Protein AF-A0A958Z904-F1 (afdb_monomer_lite)

pLDDT: mean 76.94, std 20.41, range [29.34, 98.62]

Sequence (242 aa):
LLPASHFGPAFRCSPRLKFYATADSSFIWPGRCHCNPGWEIPVASPAKLVNFYPKYRIWNNPLCRYIRKKISGITSGIKKPKPTSLRLAVSIFLIIFLLFSWDCQTPYVDPTGTYELENETRNLMEDPIGYSGIIQVRTQKSNQIVMTFMVNKGAPSYNSGSFTDTLAYQFNRAIYVNPELDPSCKITFSFTNRGVTVKQETENYNCGCGFGHAVVADGYFRRISSDEPELKDPLTGQKFDN

Radius of gyration: 25.01 Å; chains: 1; bounding box: 63×61×63 Å

Secondary structure (DSSP, 8-state):
---GGGS-TTEE--S----EE-TTS-EE-----EEPTT-------------------GGG-HHHHHHHHHHHHHGGG-PPPPTTSHHHHHHHHHHHHHHTT----PPP----EEEEE----EEETTEEES-EEEEEEEE-STTEEEEEEEEE--TTS--EEEEEEEEEEETTEEEEEETTTEEEEEEEEEEETTEEEEEEE-S-TTTGGGS-TT----EEEEEEE-SPP--B-TTT--B---

Foldseek 3Di:
DDQPVPDPPQKDWDRPWDWDQDPLRDTDGPTDIDTDPPDDDPPDDDDDDDDDDPPDDPQPDVVNVVVVVVVVVVPPDDDDDDPVVVVVVVVVVVVVVVVVPPDPQDPDDDPAAKWKFDDDFDPDPPWTAAKIWMKGWDDDPPFKIWMWIKMFGTPDDTFMAIDTDIFGHDSQKTKDADPVQANQWIWIWHDDNFWTFIAIGHPDCQCHPNRHGNTGPGGTITGPTNDHDQDAHPPPRHTDDD

Structure (mmCIF, N/CA/C/O backbone):
data_AF-A0A958Z904-F1
#
_entry.id   AF-A0A958Z904-F1
#
loop_
_atom_site.group_PDB
_atom_site.id
_atom_site.type_symbol
_atom_site.label_atom_id
_atom_site.label_alt_id
_atom_site.label_comp_id
_atom_site.label_asym_id
_atom_site.label_entity_id
_atom_site.label_seq_id
_atom_site.pdbx_PDB_ins_code
_atom_site.Cartn_x
_atom_site.Cartn_y
_atom_site.Cartn_z
_atom_site.occupancy
_atom_site.B_iso_or_equiv
_atom_site.auth_seq_id
_atom_site.auth_comp_id
_atom_site.auth_asym_id
_atom_site.auth_atom_id
_atom_site.pdbx_PDB_model_num
ATOM 1 N N . LEU A 1 1 ? 5.859 38.236 12.084 1.00 42.09 1 LEU A N 1
ATOM 2 C CA . LEU A 1 1 ? 7.333 38.362 12.128 1.00 42.09 1 LEU A CA 1
ATOM 3 C C . LEU A 1 1 ? 7.756 38.164 13.573 1.00 42.09 1 LEU A C 1
ATOM 5 O O . LEU A 1 1 ? 7.420 39.002 14.395 1.00 42.09 1 LEU A O 1
ATOM 9 N N . LEU A 1 2 ? 8.368 37.024 13.893 1.00 35.16 2 LEU A N 1
ATOM 10 C CA . LEU A 1 2 ? 8.960 36.794 15.213 1.00 35.16 2 LEU A CA 1
ATOM 11 C C . LEU A 1 2 ? 10.421 37.270 15.172 1.00 35.16 2 LEU A C 1
ATOM 13 O O . LEU A 1 2 ? 11.097 36.985 14.180 1.00 35.16 2 LEU A O 1
ATOM 17 N N . PRO A 1 3 ? 10.910 38.007 16.182 1.00 44.62 3 PRO A N 1
ATOM 18 C CA . PRO A 1 3 ? 12.307 38.416 16.240 1.00 44.62 3 PRO A CA 1
ATOM 19 C C . PRO A 1 3 ? 13.224 37.206 16.475 1.00 44.62 3 PRO A C 1
ATOM 21 O O . PRO A 1 3 ? 12.868 36.261 17.175 1.00 44.62 3 PRO A O 1
ATOM 24 N N . ALA A 1 4 ? 14.428 37.252 15.900 1.00 49.22 4 ALA A N 1
ATOM 25 C CA . ALA A 1 4 ? 15.430 36.182 15.951 1.00 49.22 4 ALA A CA 1
ATOM 26 C C . ALA A 1 4 ? 16.035 35.932 17.353 1.00 49.22 4 ALA A C 1
ATOM 28 O O . ALA A 1 4 ? 16.904 35.080 17.506 1.00 49.22 4 ALA A O 1
ATOM 29 N N . SER A 1 5 ? 15.578 36.643 18.386 1.00 45.53 5 SER A N 1
ATOM 30 C CA . SER A 1 5 ? 16.122 36.605 19.748 1.00 45.53 5 SER A CA 1
ATOM 31 C C . SER A 1 5 ? 15.680 35.398 20.590 1.00 45.53 5 SER A C 1
ATOM 33 O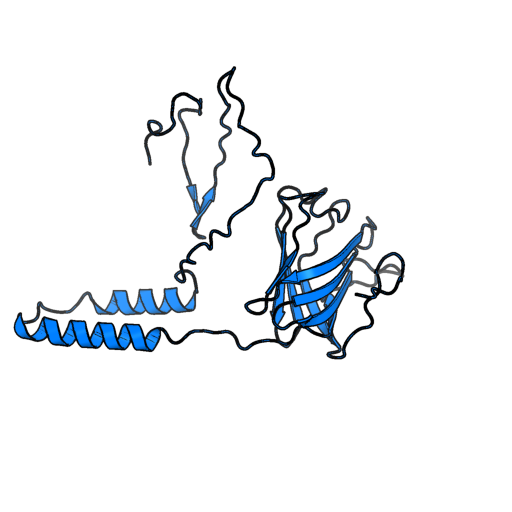 O . SER A 1 5 ? 15.976 35.359 21.779 1.00 45.53 5 SER A O 1
ATOM 35 N N . HIS A 1 6 ? 14.970 34.422 20.013 1.00 48.50 6 HIS A N 1
ATOM 36 C CA . HIS A 1 6 ? 14.506 33.223 20.729 1.00 48.50 6 HIS A CA 1
ATOM 37 C C . HIS A 1 6 ? 15.351 31.963 20.510 1.00 48.50 6 HIS A C 1
ATOM 39 O O . HIS A 1 6 ? 15.065 30.934 21.118 1.00 48.50 6 HIS A O 1
ATOM 45 N N . PHE A 1 7 ? 16.404 32.025 19.694 1.00 53.09 7 PHE A N 1
ATOM 46 C CA . PHE A 1 7 ? 17.342 30.915 19.558 1.00 53.09 7 PHE A CA 1
ATOM 47 C C . PHE A 1 7 ? 18.498 31.117 20.539 1.00 53.09 7 PHE A C 1
ATOM 49 O O . PHE A 1 7 ? 19.155 32.156 20.526 1.00 53.09 7 PHE A O 1
ATOM 56 N N . GLY A 1 8 ? 18.705 30.141 21.428 1.00 52.44 8 GLY A N 1
ATOM 57 C CA . GLY A 1 8 ? 19.823 30.140 22.372 1.00 52.44 8 GLY A CA 1
ATOM 58 C C . GLY A 1 8 ? 21.190 30.207 21.666 1.00 52.44 8 GLY A C 1
ATOM 59 O O . GLY A 1 8 ? 21.269 30.023 20.449 1.00 52.44 8 GLY A O 1
ATOM 60 N N . PRO A 1 9 ? 22.290 30.422 22.412 1.00 60.91 9 PRO A N 1
ATOM 61 C CA . PRO A 1 9 ? 23.623 30.736 21.869 1.00 60.91 9 PRO A CA 1
ATOM 62 C C . PRO A 1 9 ? 24.252 29.649 20.970 1.00 60.91 9 PRO A C 1
ATOM 64 O O . PRO A 1 9 ? 25.322 29.862 20.402 1.00 60.91 9 PRO A O 1
ATOM 67 N N . ALA A 1 10 ? 23.605 28.492 20.818 1.00 57.84 10 ALA A N 1
ATOM 68 C CA . ALA A 1 10 ? 24.089 27.351 20.046 1.00 57.84 10 ALA A CA 1
ATOM 69 C C . ALA A 1 10 ? 23.918 27.490 18.517 1.00 57.84 10 ALA A C 1
ATOM 71 O O . ALA A 1 10 ? 24.539 26.736 17.766 1.00 57.84 10 ALA A O 1
ATOM 72 N N . PHE A 1 11 ? 23.115 28.448 18.035 1.00 57.53 11 PHE A N 1
ATOM 73 C CA . PHE A 1 11 ? 22.784 28.561 16.609 1.00 57.53 11 PHE A CA 1
ATOM 74 C C . PHE A 1 11 ? 23.112 29.938 16.044 1.00 57.53 11 PHE A C 1
ATOM 76 O O . PHE A 1 11 ? 22.700 30.966 16.584 1.00 57.53 11 PHE A O 1
ATOM 83 N N . ARG A 1 12 ? 23.802 29.961 14.898 1.00 59.47 12 ARG A N 1
ATOM 84 C CA . ARG A 1 12 ? 23.994 31.176 14.104 1.00 59.47 12 ARG A CA 1
ATOM 85 C C . ARG A 1 12 ? 23.161 31.065 12.835 1.00 59.47 12 ARG A C 1
ATOM 87 O O . ARG A 1 12 ? 23.438 30.262 11.946 1.00 59.47 12 ARG A O 1
ATOM 94 N N . CYS A 1 13 ? 22.119 31.879 12.767 1.00 59.69 13 CYS A N 1
ATOM 95 C CA . CYS A 1 13 ? 21.185 31.910 11.651 1.00 59.69 13 CYS A CA 1
ATOM 96 C C . CYS A 1 13 ? 21.246 33.283 10.960 1.00 59.69 13 CYS A C 1
ATOM 98 O O . CYS A 1 13 ? 21.468 34.304 11.611 1.00 59.69 13 CYS A O 1
ATOM 100 N N . SER A 1 14 ? 21.075 33.318 9.635 1.00 65.62 14 SER A N 1
ATOM 101 C CA . SER A 1 14 ? 21.147 34.565 8.858 1.00 65.62 14 SER A CA 1
ATOM 102 C C . SER A 1 14 ? 20.078 35.580 9.314 1.00 65.62 14 SER A C 1
ATOM 104 O O . SER A 1 14 ? 18.918 35.201 9.483 1.00 65.62 14 SER A O 1
ATOM 106 N N . PRO A 1 15 ? 20.403 36.878 9.485 1.00 49.19 15 PRO A N 1
ATOM 107 C CA . PRO A 1 15 ? 19.501 37.868 10.090 1.00 49.19 15 PRO A CA 1
ATOM 108 C C . PRO A 1 15 ? 18.281 38.249 9.230 1.00 49.19 15 PRO A C 1
ATOM 110 O O . PRO A 1 15 ? 17.423 39.005 9.680 1.00 49.19 15 PRO A O 1
ATOM 113 N N . ARG A 1 16 ? 18.160 37.733 8.000 1.00 50.97 16 ARG A N 1
ATOM 114 C CA . ARG A 1 16 ? 17.011 37.967 7.104 1.00 50.97 16 ARG A CA 1
ATOM 115 C C . ARG A 1 16 ? 16.135 36.726 6.946 1.00 50.97 16 ARG A C 1
ATOM 117 O O . ARG A 1 16 ? 15.764 36.354 5.836 1.00 50.97 16 ARG A O 1
ATOM 124 N N . LEU A 1 17 ? 15.798 36.077 8.054 1.00 55.03 17 LEU A N 1
ATOM 125 C CA . LEU A 1 17 ? 14.887 34.938 8.034 1.00 55.03 17 LEU A CA 1
ATOM 126 C C . LEU A 1 17 ? 13.431 35.404 8.013 1.00 55.03 17 LEU A C 1
ATOM 128 O O . LEU A 1 17 ? 12.967 36.120 8.900 1.00 55.03 17 LEU A O 1
ATOM 132 N N . LYS A 1 18 ? 12.703 34.979 6.979 1.00 58.75 18 LYS A N 1
ATOM 133 C CA . LYS A 1 18 ? 11.251 35.122 6.880 1.00 58.75 18 LYS A CA 1
ATOM 134 C C . LYS A 1 18 ? 10.633 33.731 6.868 1.00 58.75 18 LYS A C 1
ATOM 136 O O . LYS A 1 18 ? 11.068 32.867 6.115 1.00 58.75 18 LYS A O 1
ATOM 141 N N . PHE A 1 19 ? 9.619 33.546 7.702 1.00 51.81 19 PHE A N 1
ATOM 142 C CA . PHE A 1 19 ? 8.753 32.377 7.657 1.00 51.81 19 PHE A CA 1
ATOM 143 C C . PHE A 1 19 ? 7.592 32.686 6.724 1.00 51.81 19 PHE A C 1
ATOM 145 O O . PHE A 1 19 ? 6.945 33.727 6.872 1.00 51.81 19 PHE A O 1
ATOM 152 N N . TYR A 1 20 ? 7.335 31.782 5.787 1.00 57.78 20 TYR A N 1
ATOM 153 C CA . TYR A 1 20 ? 6.172 31.857 4.919 1.00 57.78 20 TYR A CA 1
ATOM 154 C C . TYR A 1 20 ? 5.185 30.790 5.374 1.00 57.78 20 TYR A C 1
ATOM 156 O O . TYR A 1 20 ? 5.509 29.603 5.391 1.00 57.78 20 TYR A O 1
ATOM 164 N N . ALA A 1 21 ? 4.002 31.234 5.792 1.00 47.09 21 ALA A N 1
ATOM 165 C CA . ALA A 1 21 ? 2.871 30.345 5.993 1.00 47.09 21 ALA A CA 1
ATOM 166 C C . ALA A 1 21 ? 2.202 30.135 4.635 1.00 47.09 21 ALA A C 1
ATOM 168 O O . ALA A 1 21 ? 1.854 31.104 3.955 1.00 47.09 21 ALA A O 1
ATOM 169 N N . THR A 1 22 ? 2.043 28.885 4.236 1.00 58.16 22 THR A N 1
ATOM 170 C CA . THR A 1 22 ? 1.328 28.508 3.017 1.00 58.16 22 THR A CA 1
ATOM 171 C C . THR A 1 22 ? -0.155 28.275 3.311 1.00 58.16 22 THR A C 1
ATOM 173 O O . THR A 1 22 ? -0.586 28.151 4.461 1.00 58.16 22 THR A O 1
ATOM 176 N N . ALA A 1 23 ? -0.980 28.254 2.259 1.00 44.09 23 ALA A N 1
ATOM 177 C CA . ALA A 1 23 ? -2.439 28.157 2.374 1.00 44.09 23 ALA A CA 1
ATOM 178 C C . ALA A 1 23 ? -2.936 26.834 3.003 1.00 44.09 23 ALA A C 1
ATOM 180 O O . ALA A 1 23 ? -4.058 26.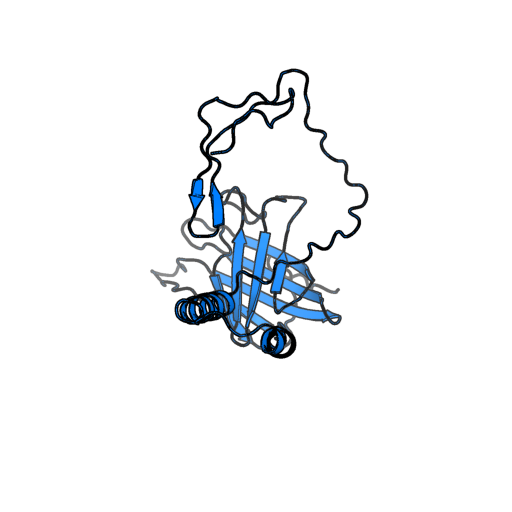764 3.506 1.00 44.09 23 ALA A O 1
ATOM 181 N N . ASP A 1 24 ? -2.100 25.799 3.011 1.00 54.69 24 ASP A N 1
ATOM 182 C CA . ASP A 1 24 ? -2.313 24.491 3.637 1.00 54.69 24 ASP A CA 1
ATOM 183 C C . ASP A 1 24 ? -1.846 24.436 5.106 1.00 54.69 24 ASP A C 1
ATOM 185 O O . ASP A 1 24 ? -1.928 23.386 5.737 1.00 54.69 24 ASP A O 1
ATOM 189 N N . SER A 1 25 ? -1.441 25.569 5.695 1.00 53.81 25 SER A N 1
ATOM 190 C CA . SER A 1 25 ? -0.907 25.662 7.066 1.00 53.81 25 SER A CA 1
ATOM 191 C C . SER A 1 25 ? 0.436 24.952 7.283 1.00 53.81 25 SER A C 1
ATOM 193 O O . SER A 1 25 ? 0.803 24.705 8.435 1.00 53.81 25 SER A O 1
ATOM 195 N N . SER A 1 26 ? 1.175 24.640 6.216 1.00 49.91 26 SER A N 1
ATOM 196 C CA . SER A 1 26 ? 2.578 24.248 6.329 1.00 49.91 26 SER A CA 1
ATOM 197 C C . SER A 1 26 ? 3.476 25.492 6.443 1.00 49.91 26 SER A C 1
ATOM 199 O O . SER A 1 26 ? 3.081 26.627 6.150 1.00 49.91 26 SER A O 1
ATOM 201 N N . PHE A 1 27 ? 4.674 25.300 6.991 1.00 53.44 27 PHE A N 1
ATOM 202 C CA . PHE A 1 27 ? 5.679 26.353 7.098 1.00 53.44 27 PHE A CA 1
ATOM 203 C C . PHE A 1 27 ? 6.831 25.987 6.182 1.00 53.44 27 PHE A C 1
ATOM 205 O O . PHE A 1 27 ? 7.490 24.971 6.390 1.00 53.44 27 PHE A O 1
ATOM 212 N N . ILE A 1 28 ? 7.083 26.824 5.179 1.00 48.09 28 ILE A N 1
ATOM 213 C CA . ILE A 1 28 ? 8.251 26.652 4.320 1.00 48.09 28 ILE A CA 1
ATOM 214 C C . ILE A 1 28 ? 9.414 27.401 4.957 1.00 48.09 28 ILE A C 1
ATOM 216 O O . ILE A 1 28 ? 9.337 28.610 5.211 1.00 48.09 28 ILE A O 1
ATOM 220 N N . TRP A 1 29 ? 10.501 26.671 5.194 1.00 56.91 29 TRP A N 1
ATOM 221 C CA . TRP A 1 29 ? 11.750 27.221 5.693 1.00 56.91 29 TRP A CA 1
ATOM 222 C C . TRP A 1 29 ? 12.847 27.100 4.627 1.00 56.91 29 TRP A C 1
ATOM 224 O O . TRP A 1 29 ? 13.419 26.030 4.457 1.00 56.91 29 TRP A O 1
ATOM 234 N N . PRO A 1 30 ? 13.157 28.181 3.890 1.00 55.19 30 PRO A N 1
ATOM 235 C CA . PRO A 1 30 ? 14.208 28.151 2.872 1.00 55.19 30 PRO A CA 1
ATOM 236 C C . PRO A 1 30 ? 15.613 28.454 3.431 1.00 55.19 30 PRO A C 1
ATOM 238 O O . PRO A 1 30 ? 16.560 28.615 2.665 1.00 55.19 30 PRO A O 1
ATOM 241 N N . GLY A 1 31 ? 15.769 28.601 4.751 1.00 58.25 31 GLY A N 1
ATOM 242 C CA . GLY A 1 31 ? 17.046 28.957 5.375 1.00 58.25 31 GLY A CA 1
ATOM 243 C C . GLY A 1 31 ? 17.899 27.738 5.725 1.00 58.25 31 GLY A C 1
ATOM 244 O O . GLY A 1 31 ? 17.370 26.702 6.097 1.00 58.25 31 GLY A O 1
ATOM 245 N N . ARG A 1 32 ? 19.230 27.879 5.671 1.00 58.50 32 ARG A N 1
ATOM 246 C CA . ARG A 1 32 ? 20.167 26.974 6.359 1.00 58.50 32 ARG A CA 1
ATOM 247 C C . ARG A 1 32 ? 20.641 27.655 7.641 1.00 58.50 32 ARG A C 1
ATOM 249 O O . ARG A 1 32 ? 21.028 28.824 7.597 1.00 58.50 32 ARG A O 1
ATOM 256 N N . CYS A 1 33 ? 20.621 26.945 8.765 1.00 64.50 33 CYS A N 1
ATOM 257 C CA . CYS A 1 33 ? 21.360 27.348 9.962 1.00 64.50 33 CYS A CA 1
ATOM 258 C C . CYS A 1 33 ? 22.561 26.425 10.131 1.00 64.50 33 CYS A C 1
ATOM 260 O O . CYS A 1 33 ? 22.494 25.244 9.796 1.00 64.50 33 CYS A O 1
ATOM 262 N N . HIS A 1 34 ? 23.644 26.980 10.661 1.00 66.94 34 HIS A N 1
ATOM 263 C CA . HIS A 1 34 ? 24.828 26.219 11.023 1.00 66.94 34 HIS A CA 1
ATOM 264 C C . HIS A 1 34 ? 24.950 26.196 12.548 1.00 66.94 34 HIS A C 1
ATOM 266 O O . HIS A 1 34 ? 24.695 27.205 13.218 1.00 66.94 34 HIS A O 1
ATOM 272 N N . CYS A 1 35 ? 25.325 25.040 13.091 1.00 62.47 35 CYS A N 1
ATOM 273 C CA . CYS A 1 35 ? 25.760 24.929 14.478 1.00 62.47 35 CYS A CA 1
ATOM 274 C C . CYS A 1 35 ? 27.073 25.700 14.655 1.00 62.47 35 CYS A C 1
ATOM 276 O O . CYS A 1 35 ? 27.910 25.733 13.748 1.00 62.47 35 CYS A O 1
ATOM 278 N N . ASN A 1 36 ? 27.251 26.335 15.813 1.00 63.12 36 ASN A N 1
ATOM 279 C CA . ASN A 1 36 ? 28.542 26.929 16.146 1.00 63.12 36 ASN A CA 1
ATOM 280 C C . ASN A 1 36 ? 29.608 25.825 16.318 1.00 63.12 36 ASN A C 1
ATOM 282 O O . ASN A 1 36 ? 29.277 24.737 16.796 1.00 63.12 36 ASN A O 1
ATOM 286 N N . PRO A 1 37 ? 30.882 26.084 15.966 1.00 61.34 37 PRO A N 1
ATOM 287 C CA . PRO A 1 37 ? 31.969 25.132 16.190 1.00 61.34 37 PRO A CA 1
ATOM 288 C C . PRO A 1 37 ? 32.022 24.683 17.659 1.00 61.34 37 PRO A C 1
ATOM 290 O O . PRO A 1 37 ? 31.937 25.520 18.558 1.00 61.34 37 PRO A O 1
ATOM 293 N N . GLY A 1 38 ? 32.145 23.374 17.901 1.00 64.19 38 GLY A N 1
ATOM 294 C CA . GLY A 1 38 ? 32.147 22.780 19.247 1.00 64.19 38 GLY A CA 1
ATOM 295 C C . GLY A 1 38 ? 30.771 22.362 19.782 1.00 64.19 38 GLY A C 1
ATOM 296 O O . GLY A 1 38 ? 30.690 21.874 20.905 1.00 64.19 38 GLY A O 1
ATOM 297 N N . TRP A 1 39 ? 29.703 22.527 18.995 1.00 54.12 39 TRP A N 1
ATOM 298 C CA . TRP A 1 39 ? 28.377 21.991 19.301 1.00 54.12 39 TRP A CA 1
ATOM 299 C C . TRP A 1 39 ? 28.039 20.845 18.351 1.00 54.12 39 TRP A C 1
ATOM 301 O O . TRP A 1 39 ? 27.930 21.046 17.142 1.00 54.12 39 TRP A O 1
ATOM 311 N N . GLU A 1 40 ? 27.826 19.659 18.910 1.00 54.72 40 GLU A N 1
ATOM 312 C CA . GLU A 1 40 ? 27.256 18.515 18.202 1.00 54.72 40 GLU A CA 1
ATOM 313 C C . GLU A 1 40 ? 25.783 18.368 18.585 1.00 54.72 40 GLU A C 1
ATOM 315 O O . GLU A 1 40 ? 25.387 18.613 19.727 1.00 54.72 40 GLU A O 1
ATOM 320 N N . ILE A 1 41 ? 24.948 17.985 17.619 1.00 52.06 41 ILE A N 1
ATOM 321 C CA . ILE A 1 41 ? 23.572 17.587 17.910 1.00 52.06 41 ILE A CA 1
ATOM 322 C C . ILE A 1 41 ? 23.670 16.184 18.514 1.00 52.06 41 ILE A C 1
ATOM 324 O O . ILE A 1 41 ? 24.177 15.295 17.828 1.00 52.06 41 ILE A O 1
ATOM 328 N N . PRO A 1 42 ? 23.223 15.948 19.761 1.00 43.25 42 PRO A N 1
ATOM 329 C CA . PRO A 1 42 ? 23.253 14.606 20.316 1.00 43.25 42 PRO A CA 1
ATOM 330 C C . PRO A 1 42 ? 22.380 13.701 19.445 1.00 43.25 42 PRO A C 1
ATOM 332 O O . PRO A 1 42 ? 21.164 13.884 19.355 1.00 43.25 42 PRO A O 1
ATOM 335 N N . VAL A 1 43 ? 23.015 12.735 18.784 1.00 45.12 43 VAL A N 1
ATOM 336 C CA . VAL A 1 43 ? 22.323 11.665 18.070 1.00 45.12 43 VAL A CA 1
ATOM 337 C C . VAL A 1 43 ? 21.718 10.775 19.150 1.00 45.12 43 VAL A C 1
ATOM 339 O O . VAL A 1 43 ? 22.434 10.088 19.878 1.00 45.12 43 VAL A O 1
ATOM 342 N N . ALA A 1 44 ? 20.405 10.867 19.348 1.00 36.91 44 ALA A N 1
ATOM 343 C CA . ALA A 1 44 ? 19.731 10.077 20.367 1.00 36.91 44 ALA A CA 1
ATOM 344 C C . ALA A 1 44 ? 19.868 8.577 20.037 1.00 36.91 44 ALA A C 1
ATOM 346 O O . ALA A 1 44 ? 19.381 8.109 19.011 1.00 36.91 44 ALA A O 1
ATOM 347 N N . SER A 1 45 ? 20.546 7.840 20.919 1.00 30.50 45 SER A N 1
ATOM 348 C CA . SER A 1 45 ? 20.613 6.372 20.938 1.00 30.50 45 SER A CA 1
ATOM 349 C C . SER A 1 45 ? 19.206 5.753 21.088 1.00 30.50 45 SER A C 1
ATOM 351 O O . SER A 1 45 ? 18.362 6.340 21.777 1.00 30.50 45 SER A O 1
ATOM 353 N N . PRO A 1 46 ? 18.917 4.580 20.483 1.00 40.25 46 PRO A N 1
ATOM 354 C CA . PRO A 1 46 ? 17.581 3.996 20.462 1.00 40.25 46 PRO A CA 1
ATOM 355 C C . PRO A 1 46 ? 17.287 3.285 21.788 1.00 40.25 46 PRO A C 1
ATOM 357 O O . PRO A 1 46 ? 17.399 2.069 21.912 1.00 40.25 46 PRO A O 1
ATOM 360 N N . ALA A 1 47 ? 16.886 4.040 22.808 1.00 34.00 47 ALA A N 1
ATOM 361 C CA . ALA A 1 47 ? 16.372 3.477 24.050 1.00 34.00 47 ALA A CA 1
ATOM 362 C C . ALA A 1 47 ? 14.971 4.025 24.348 1.00 34.00 47 ALA A C 1
ATOM 364 O O . ALA A 1 47 ? 14.802 5.181 24.719 1.00 34.00 47 ALA A O 1
ATOM 365 N N . LYS A 1 48 ? 13.974 3.137 24.206 1.00 34.72 48 LYS A N 1
ATOM 366 C CA . LYS A 1 48 ? 12.601 3.242 24.731 1.00 34.72 48 LYS A CA 1
ATOM 367 C C . LYS A 1 48 ? 11.882 4.566 24.438 1.00 34.72 48 LYS A C 1
ATOM 369 O O . LYS A 1 48 ? 11.718 5.420 25.307 1.00 34.72 48 LYS A O 1
ATOM 374 N N . LEU A 1 49 ? 11.296 4.649 23.244 1.00 31.64 49 LEU A N 1
ATOM 375 C CA . LEU A 1 49 ? 10.139 5.511 23.008 1.00 31.64 49 LEU A CA 1
ATOM 376 C C . LEU A 1 49 ? 8.950 4.980 23.819 1.00 31.64 49 LEU A C 1
ATOM 378 O O . LEU A 1 49 ? 8.248 4.051 23.428 1.00 31.64 49 LEU A O 1
ATOM 382 N N . VAL A 1 50 ? 8.746 5.575 24.990 1.00 31.58 50 VAL A N 1
ATOM 383 C CA . VAL A 1 50 ? 7.462 5.555 25.687 1.00 31.58 50 VAL A CA 1
ATOM 384 C C . VAL A 1 50 ? 6.436 6.200 24.755 1.00 31.58 50 VAL A C 1
ATOM 386 O O . VAL A 1 50 ? 6.642 7.320 24.291 1.00 31.58 50 VAL A O 1
ATOM 389 N N . ASN A 1 51 ? 5.349 5.478 24.475 1.00 30.19 51 ASN A N 1
ATOM 390 C CA . ASN A 1 51 ? 4.222 5.926 23.658 1.00 30.19 51 ASN A CA 1
ATOM 391 C C . ASN A 1 51 ? 3.675 7.278 24.142 1.00 30.19 51 ASN A C 1
ATOM 393 O O . ASN A 1 51 ? 2.813 7.340 25.020 1.00 30.19 51 ASN A O 1
ATOM 397 N N . PHE A 1 52 ? 4.140 8.368 23.536 1.00 29.34 52 PHE A N 1
ATOM 398 C CA . PHE A 1 52 ? 3.465 9.655 23.588 1.00 29.34 52 PHE A CA 1
ATOM 399 C C . PHE A 1 52 ? 2.469 9.702 22.434 1.00 29.34 52 PHE A C 1
ATOM 401 O O . PHE A 1 52 ? 2.819 10.007 21.298 1.00 29.34 52 PHE A O 1
ATOM 408 N N . TYR A 1 53 ? 1.210 9.388 22.732 1.00 31.52 53 TYR A N 1
ATOM 409 C CA . TYR A 1 53 ? 0.102 9.653 21.823 1.00 31.52 53 TYR A CA 1
ATOM 410 C C . TYR A 1 53 ? 0.003 11.167 21.589 1.00 31.52 53 TYR A C 1
ATOM 412 O O . TYR A 1 53 ? -0.276 11.907 22.542 1.00 31.52 53 TYR A O 1
ATOM 420 N N . PRO A 1 54 ? 0.168 11.679 20.357 1.00 33.91 54 PRO A N 1
ATOM 421 C CA . PRO A 1 54 ? -0.264 13.032 20.076 1.00 33.91 54 PRO A CA 1
ATOM 422 C C . PRO A 1 54 ? -1.792 13.055 20.182 1.00 33.91 54 PRO A C 1
ATOM 424 O O . PRO A 1 54 ? -2.504 12.400 19.424 1.00 33.91 54 PRO A O 1
ATOM 427 N N . LYS A 1 55 ? -2.310 13.824 21.144 1.00 31.88 55 LYS A N 1
ATOM 428 C CA . LYS A 1 55 ? -3.711 14.263 21.174 1.00 31.88 55 LYS A CA 1
ATOM 429 C C . LYS A 1 55 ? -4.007 14.952 19.835 1.00 31.88 55 LYS A C 1
ATOM 431 O O . LYS A 1 55 ? -3.641 16.111 19.636 1.00 31.88 55 LYS A O 1
ATOM 436 N N . TYR A 1 56 ? -4.617 14.233 18.895 1.00 42.00 56 TYR A N 1
ATOM 437 C CA . TYR A 1 56 ? -4.913 14.766 17.570 1.00 42.00 56 TYR A CA 1
ATOM 438 C C . TYR A 1 56 ? -5.887 15.945 17.664 1.00 42.00 56 TYR A C 1
ATOM 440 O O . TYR A 1 56 ? -6.957 15.881 18.268 1.00 42.00 56 TYR A O 1
ATOM 448 N N . ARG A 1 57 ? -5.500 17.048 17.021 1.00 41.50 57 ARG A N 1
ATOM 449 C CA . ARG A 1 57 ? -6.323 18.236 16.794 1.00 41.50 57 ARG A CA 1
ATOM 450 C C . ARG A 1 57 ? -7.286 17.918 15.640 1.00 41.50 57 ARG A C 1
ATOM 452 O O . ARG A 1 57 ? -6.914 18.024 14.478 1.00 41.50 57 ARG A O 1
ATOM 459 N N . ILE A 1 58 ? -8.530 17.562 15.959 1.00 47.56 58 ILE A N 1
ATOM 460 C CA . ILE A 1 58 ? -9.625 17.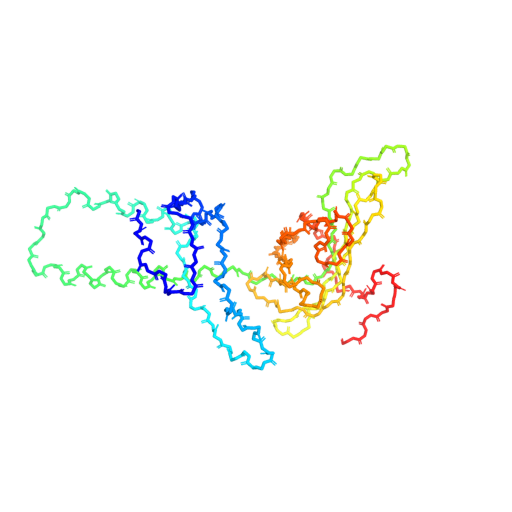154 15.039 1.00 47.56 58 ILE A CA 1
ATOM 461 C C . ILE A 1 58 ? -10.103 18.293 14.086 1.00 47.56 58 ILE A C 1
ATOM 463 O O . ILE A 1 58 ? -11.108 18.200 13.390 1.00 47.56 58 ILE A O 1
ATOM 467 N N . TRP A 1 59 ? -9.375 19.407 13.976 1.00 43.28 59 TRP A N 1
ATOM 468 C CA . TRP A 1 59 ? -9.915 20.661 13.432 1.00 43.28 59 TRP A CA 1
ATOM 469 C C . TRP A 1 59 ? -9.742 20.898 11.919 1.00 43.28 59 TRP A C 1
ATOM 471 O O . TRP A 1 59 ? -10.225 21.917 11.429 1.00 43.28 59 TRP A O 1
ATOM 481 N N . ASN A 1 60 ? -9.113 19.993 11.155 1.00 46.81 60 ASN A N 1
ATOM 482 C CA . ASN A 1 60 ? -8.783 20.252 9.738 1.00 46.81 60 ASN A CA 1
ATOM 483 C C . ASN A 1 60 ? -9.665 19.560 8.683 1.00 46.81 60 ASN A C 1
ATOM 485 O O . ASN A 1 60 ? -9.431 19.761 7.486 1.00 46.81 60 ASN A O 1
ATOM 489 N N . ASN A 1 61 ? -10.720 18.843 9.086 1.00 60.53 61 ASN A N 1
ATOM 490 C CA . ASN A 1 61 ? -11.693 18.283 8.144 1.00 60.53 61 ASN A CA 1
ATOM 491 C C . ASN A 1 61 ? -12.414 19.419 7.360 1.00 60.53 61 ASN A C 1
ATOM 493 O O . ASN A 1 61 ? -12.886 20.381 7.982 1.00 60.53 61 ASN A O 1
ATOM 497 N N . PRO A 1 62 ? -12.499 19.360 6.013 1.00 66.19 62 PRO A N 1
ATOM 498 C CA . PRO A 1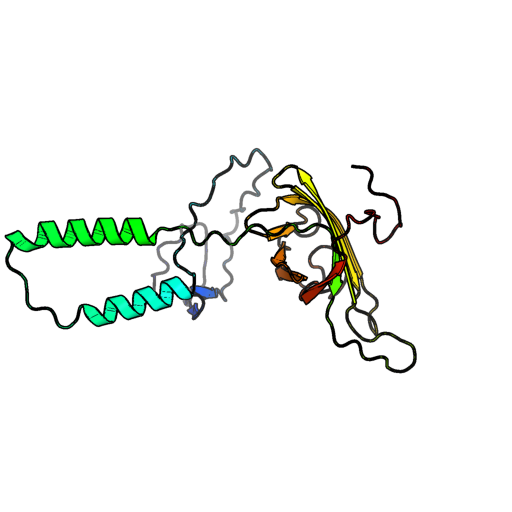 62 ? -13.172 20.377 5.197 1.00 66.19 62 PRO A CA 1
ATOM 499 C C . PRO A 1 62 ? -14.652 20.583 5.568 1.00 66.19 62 PRO A C 1
ATOM 501 O O . PRO A 1 62 ? -15.128 21.720 5.533 1.00 66.19 62 PRO A O 1
ATOM 504 N N . LEU A 1 63 ? -15.347 19.535 6.027 1.00 57.84 63 LEU A N 1
ATOM 505 C CA . LEU A 1 63 ? -16.723 19.616 6.528 1.00 57.84 63 LEU A CA 1
ATOM 506 C C . LEU A 1 63 ? -16.801 20.464 7.814 1.00 57.84 63 LEU A C 1
ATOM 508 O O . LEU A 1 63 ? -17.631 21.368 7.921 1.00 57.84 63 LEU A O 1
ATOM 512 N N . CYS A 1 64 ? -15.860 20.268 8.747 1.00 57.22 64 CYS A N 1
ATOM 513 C CA . CYS A 1 64 ? -15.753 21.076 9.968 1.00 57.22 64 CYS A CA 1
ATOM 514 C C . CYS A 1 64 ? -15.420 22.550 9.664 1.00 57.22 64 CYS A C 1
ATOM 516 O O . CYS A 1 64 ? -15.934 23.455 10.326 1.00 57.22 64 CYS A O 1
ATOM 518 N N . ARG A 1 65 ? -14.605 22.822 8.632 1.00 65.25 65 ARG A N 1
ATOM 519 C CA . ARG A 1 65 ? -14.305 24.194 8.172 1.00 65.25 65 ARG A CA 1
ATOM 520 C C . ARG A 1 65 ? -15.533 24.900 7.587 1.00 65.25 65 ARG A C 1
ATOM 522 O O . ARG A 1 65 ? -15.725 26.087 7.863 1.00 65.25 65 ARG A O 1
ATOM 529 N N . TYR A 1 66 ? -16.364 24.191 6.821 1.00 69.06 66 TYR A N 1
ATOM 530 C CA . TYR A 1 66 ? -17.601 24.736 6.251 1.00 69.06 66 TYR A CA 1
ATOM 531 C C . TYR A 1 66 ? -18.615 25.114 7.341 1.00 69.06 66 TYR A C 1
ATOM 533 O O . TYR A 1 66 ? -19.108 26.245 7.360 1.00 69.06 66 TYR A O 1
ATOM 541 N N . ILE A 1 67 ? -18.850 24.216 8.305 1.00 67.31 67 ILE A N 1
ATOM 542 C CA . ILE A 1 67 ? -19.764 24.459 9.433 1.00 67.31 67 ILE A CA 1
ATOM 543 C C . ILE A 1 67 ? -19.295 25.672 10.255 1.00 67.31 67 ILE A C 1
ATOM 545 O O . ILE A 1 67 ? -20.093 26.556 10.572 1.00 67.31 67 ILE A O 1
ATOM 549 N N . ARG A 1 68 ? -17.984 25.795 10.512 1.00 68.00 68 ARG A N 1
ATOM 550 C CA . ARG A 1 68 ? -17.409 26.931 11.252 1.00 68.00 68 ARG A CA 1
ATOM 551 C C . ARG A 1 68 ? -17.621 28.279 10.554 1.00 68.00 68 ARG A C 1
ATOM 553 O O . ARG A 1 68 ? -18.022 29.234 11.216 1.00 68.00 68 ARG A O 1
ATOM 560 N N . LYS A 1 69 ? -17.386 28.367 9.235 1.00 68.44 69 LYS A N 1
ATOM 561 C CA . LYS A 1 69 ? -17.611 29.609 8.465 1.00 68.44 69 LYS A CA 1
ATOM 562 C C . LYS A 1 69 ? -19.081 30.036 8.489 1.00 68.44 69 LYS A C 1
ATOM 564 O O . LYS A 1 69 ? -19.370 31.226 8.614 1.00 68.44 69 LYS A O 1
ATOM 569 N N . LYS A 1 70 ? -20.005 29.075 8.415 1.00 69.00 70 LYS A N 1
ATOM 570 C CA . LYS A 1 70 ? -21.446 29.353 8.426 1.00 69.00 70 LYS A CA 1
ATOM 571 C C . LYS A 1 70 ? -21.926 29.848 9.796 1.00 69.00 70 LYS A C 1
ATOM 573 O O . LYS A 1 70 ? -22.692 30.802 9.849 1.00 69.00 70 LYS A O 1
ATOM 578 N N . ILE A 1 71 ? -21.400 29.294 10.892 1.00 67.25 71 ILE A N 1
ATOM 579 C CA . ILE A 1 71 ? -21.705 29.760 12.258 1.00 67.25 71 ILE A CA 1
ATOM 580 C C . ILE A 1 71 ? -21.151 31.175 12.506 1.00 67.25 71 ILE A C 1
ATOM 582 O O . ILE A 1 71 ? -21.852 32.003 13.083 1.00 67.25 71 ILE A O 1
ATOM 586 N N . SER A 1 72 ? -19.946 31.504 12.015 1.00 65.25 72 SER A N 1
ATOM 587 C CA . SER A 1 72 ? -19.369 32.851 12.195 1.00 65.25 72 SER A CA 1
ATOM 588 C C . SER A 1 72 ? -20.131 33.970 11.474 1.00 65.25 72 SER A C 1
ATOM 590 O O . SER A 1 72 ? -20.052 35.123 11.889 1.00 65.25 72 SER A O 1
ATOM 592 N N . GLY A 1 73 ? -20.886 33.647 10.418 1.00 66.00 73 GLY A N 1
ATOM 593 C CA . GLY A 1 73 ? -21.731 34.618 9.716 1.00 66.00 73 GLY A CA 1
ATOM 594 C C . GLY A 1 73 ? -23.029 34.963 10.456 1.00 66.00 73 GLY A C 1
ATOM 595 O O . GLY A 1 73 ? -23.609 36.011 10.204 1.00 66.00 73 GLY A O 1
ATOM 596 N N . ILE A 1 74 ? -23.476 34.114 11.386 1.00 64.00 74 ILE A N 1
ATOM 597 C CA . ILE A 1 74 ? -24.755 34.283 12.099 1.00 64.00 74 ILE A CA 1
ATOM 598 C C . ILE A 1 74 ? -24.613 35.246 13.296 1.00 64.00 74 ILE A C 1
ATOM 600 O O . ILE A 1 74 ? -25.591 35.835 13.749 1.00 64.00 74 ILE A O 1
ATOM 604 N N . THR A 1 75 ? -23.396 35.475 13.799 1.00 58.53 75 THR A N 1
ATOM 605 C CA . THR A 1 75 ? -23.172 36.242 15.038 1.00 58.53 75 THR A CA 1
ATOM 606 C C . THR A 1 75 ? -23.045 37.761 14.864 1.00 58.53 75 THR A C 1
ATOM 608 O O . THR A 1 75 ? -22.976 38.466 15.866 1.00 58.53 75 THR A O 1
ATOM 611 N N . SER A 1 76 ? -23.033 38.307 13.642 1.00 61.25 76 SER A N 1
ATOM 612 C CA . SER A 1 76 ? -22.781 39.744 13.408 1.00 61.25 76 SER A CA 1
ATOM 613 C C . SER A 1 76 ? -24.004 40.671 13.556 1.00 61.25 76 SER A C 1
ATOM 615 O O . SER A 1 76 ? -23.846 41.882 13.437 1.00 61.25 76 SER A O 1
ATOM 617 N N . GLY A 1 77 ? -25.203 40.151 13.860 1.00 65.19 77 GLY A N 1
ATOM 618 C CA . GLY A 1 77 ? -26.445 40.949 13.915 1.00 65.19 77 GLY A CA 1
ATOM 619 C C . GLY A 1 77 ? -27.220 40.952 15.241 1.00 65.19 77 GLY A C 1
ATOM 620 O O . GLY A 1 77 ? -28.303 41.533 15.306 1.00 65.19 77 GLY A O 1
ATOM 621 N N . ILE A 1 78 ? -26.733 40.300 16.302 1.00 63.38 78 ILE A N 1
ATOM 622 C CA . ILE A 1 78 ? -27.548 40.044 17.504 1.00 63.38 78 ILE A CA 1
ATOM 623 C C . ILE A 1 78 ? -27.353 41.157 18.554 1.00 63.38 78 ILE A C 1
ATOM 625 O O . ILE A 1 78 ? -26.280 41.297 19.142 1.00 63.38 78 ILE A O 1
ATOM 629 N N . LYS A 1 79 ? -28.408 41.950 18.815 1.00 68.56 79 LYS A N 1
ATOM 630 C CA . LYS A 1 79 ? -28.471 42.944 19.912 1.00 68.56 79 LYS A CA 1
ATOM 631 C C . LYS A 1 79 ? -28.250 42.267 21.279 1.00 68.56 79 LYS A C 1
ATOM 633 O O . LYS A 1 79 ? -28.781 41.187 21.521 1.00 68.56 79 LYS A O 1
ATOM 638 N N . LYS A 1 80 ? -27.495 42.920 22.180 1.00 55.28 80 LYS A N 1
ATOM 639 C CA . LYS A 1 80 ? -27.091 42.388 23.502 1.00 55.28 80 LYS A CA 1
ATOM 640 C C . LYS A 1 80 ? -28.301 41.875 24.317 1.00 55.28 80 LYS A C 1
ATOM 642 O O . LYS A 1 80 ? -29.159 42.686 24.672 1.00 55.28 80 LYS A O 1
ATOM 647 N N . PRO A 1 81 ? -28.381 40.570 24.639 1.00 57.84 81 PRO A N 1
ATOM 648 C CA . PRO A 1 81 ? -29.494 40.010 25.401 1.00 57.84 81 PRO A CA 1
ATOM 649 C C . PRO A 1 81 ? -29.407 40.345 26.901 1.00 57.84 81 PRO A C 1
ATOM 651 O O . PRO A 1 81 ? -28.325 40.546 27.454 1.00 57.84 81 PRO A O 1
ATOM 654 N N . LYS A 1 82 ? -30.567 40.391 27.573 1.00 58.75 82 LYS A N 1
ATOM 655 C CA . LYS A 1 82 ? -30.692 40.626 29.024 1.00 58.75 82 LYS A CA 1
ATOM 656 C C . LYS A 1 82 ? -30.025 39.493 29.845 1.00 58.75 82 LYS A C 1
ATOM 658 O O . LYS A 1 82 ? -30.110 38.326 29.442 1.00 58.75 82 LYS A O 1
ATOM 663 N N . PRO A 1 83 ? -29.420 39.808 31.013 1.00 63.16 83 PRO A N 1
ATOM 664 C CA . PRO A 1 83 ? -28.451 38.955 31.724 1.00 63.16 83 PRO A CA 1
ATOM 665 C C . PRO A 1 83 ? -28.985 37.614 32.258 1.00 63.16 83 PRO A C 1
ATOM 667 O O . PRO A 1 83 ? -28.198 36.698 32.480 1.00 63.16 83 PRO A O 1
ATOM 670 N N . THR A 1 84 ? -30.298 37.438 32.414 1.00 57.31 84 THR A N 1
ATOM 671 C CA . THR A 1 84 ? -30.892 36.165 32.864 1.00 57.31 84 THR A CA 1
ATOM 672 C C . THR A 1 84 ? -31.074 35.132 31.743 1.00 57.31 84 THR A C 1
ATOM 674 O O . THR A 1 84 ? -31.123 33.940 32.031 1.00 57.31 84 THR A O 1
ATOM 677 N N . SER A 1 85 ? -31.083 35.538 30.465 1.00 61.94 85 SER A N 1
ATOM 678 C CA . SER A 1 85 ? -31.248 34.610 29.323 1.00 61.94 85 SER A CA 1
ATOM 679 C C . SER A 1 85 ? -29.941 33.964 28.836 1.00 61.94 85 SER A C 1
ATOM 681 O O . SER A 1 85 ? -29.962 32.975 28.104 1.00 61.94 85 SER A O 1
ATOM 683 N N . LEU A 1 86 ? -28.790 34.485 29.278 1.00 70.25 86 LEU A N 1
ATOM 684 C CA . LEU A 1 86 ? -27.472 34.041 28.821 1.00 70.25 86 LEU A CA 1
ATOM 685 C C . LEU A 1 86 ? -27.113 32.640 29.339 1.00 70.25 86 LEU A C 1
ATOM 687 O O . LEU A 1 86 ? -26.510 31.854 28.615 1.00 70.25 86 LEU A O 1
ATOM 691 N N . ARG A 1 87 ? -27.519 32.300 30.571 1.00 74.88 87 ARG A N 1
ATOM 692 C CA . ARG A 1 87 ? -27.219 30.989 31.173 1.00 74.88 87 ARG A CA 1
ATOM 693 C C . ARG A 1 87 ? -27.907 29.847 30.424 1.00 74.88 87 ARG A C 1
ATOM 695 O O . ARG A 1 87 ? -27.266 28.841 30.144 1.00 74.88 87 ARG A O 1
ATOM 702 N N . LEU A 1 88 ? -29.166 30.039 30.027 1.00 78.50 88 LEU A N 1
ATOM 703 C CA . LEU A 1 88 ? -29.926 29.037 29.277 1.00 78.50 88 LEU A CA 1
ATOM 704 C C . LEU A 1 88 ? -29.357 28.839 27.862 1.00 78.50 88 LEU A C 1
ATOM 706 O O . LEU A 1 88 ? -29.186 27.707 27.418 1.00 78.50 88 LEU A O 1
ATOM 710 N N . ALA A 1 89 ? -28.991 29.930 27.180 1.00 79.81 89 ALA A N 1
ATOM 711 C CA . ALA A 1 89 ? -28.403 29.869 25.842 1.00 79.81 89 ALA A CA 1
ATOM 712 C C . ALA A 1 89 ? -27.036 29.161 25.826 1.00 79.81 89 ALA A C 1
ATOM 714 O O . ALA A 1 89 ? -26.764 28.371 24.923 1.00 79.81 89 ALA A O 1
ATOM 715 N N . VAL A 1 90 ? -26.193 29.392 26.840 1.00 83.44 90 VAL A N 1
ATOM 716 C CA . VAL A 1 90 ? -24.890 28.718 26.972 1.00 83.44 90 VAL A CA 1
ATOM 717 C C . VAL A 1 90 ? -25.064 27.220 27.234 1.00 83.44 90 VAL A C 1
ATOM 719 O O . VAL A 1 90 ? -24.374 26.415 26.611 1.00 83.44 90 VAL A O 1
ATOM 722 N N . SER A 1 91 ? -26.012 26.828 28.091 1.00 80.06 91 SER A N 1
ATOM 723 C CA . SER A 1 91 ? -26.312 25.414 28.346 1.00 80.06 91 SER A CA 1
ATOM 724 C C . SER A 1 91 ? -26.847 24.697 27.104 1.00 80.06 91 SER A C 1
ATOM 726 O O . SER A 1 91 ? -26.385 23.602 26.792 1.00 80.06 91 SER A O 1
ATOM 728 N N . ILE A 1 92 ? -27.755 25.324 26.349 1.00 85.75 92 ILE A N 1
ATOM 729 C CA . ILE A 1 92 ? -28.271 24.769 25.087 1.00 85.75 92 ILE A CA 1
ATOM 730 C C . ILE A 1 92 ? -27.141 24.628 24.058 1.00 85.75 92 ILE A C 1
ATOM 732 O O . ILE A 1 92 ? -27.033 23.593 23.406 1.00 85.75 92 ILE A O 1
ATOM 736 N N . PHE A 1 93 ? -26.256 25.623 23.944 1.00 82.56 93 PHE A N 1
ATOM 737 C CA . PHE A 1 93 ? -25.124 25.564 23.018 1.00 82.56 93 PHE A CA 1
ATOM 738 C C . PHE A 1 93 ? -24.129 24.449 23.373 1.00 82.56 93 PHE A C 1
ATOM 740 O O . PHE A 1 93 ? -23.660 23.752 22.478 1.00 82.56 93 PHE A O 1
ATOM 747 N N . LEU A 1 94 ? -23.845 24.227 24.661 1.00 81.75 94 LEU A N 1
ATOM 748 C CA . LEU A 1 94 ? -23.001 23.120 25.129 1.00 81.75 94 LEU A CA 1
ATOM 749 C C . LEU A 1 94 ? -23.621 21.749 24.836 1.00 81.75 94 LEU A C 1
ATOM 751 O O . LEU A 1 94 ? -22.914 20.861 24.370 1.00 81.75 94 LEU A O 1
ATOM 755 N N . ILE A 1 95 ? -24.931 21.587 25.043 1.00 82.25 95 ILE A N 1
ATOM 756 C CA . ILE A 1 95 ? -25.644 20.344 24.710 1.00 82.25 95 ILE A CA 1
ATOM 757 C C . ILE A 1 95 ? -25.603 20.099 23.198 1.00 82.25 95 ILE A C 1
ATOM 759 O O . ILE A 1 95 ? -25.267 19.001 22.770 1.00 82.25 95 ILE A O 1
ATOM 763 N N . ILE A 1 96 ? -25.851 21.124 22.378 1.00 81.88 96 ILE A N 1
ATOM 764 C CA . ILE A 1 96 ? -25.749 21.021 20.916 1.00 81.88 96 ILE A CA 1
ATOM 765 C C . ILE A 1 96 ? -24.313 20.665 20.499 1.00 81.88 96 ILE A C 1
ATOM 767 O O . ILE A 1 96 ? -24.121 19.774 19.680 1.00 81.88 96 ILE A O 1
ATOM 771 N N . PHE A 1 97 ? -23.291 21.289 21.089 1.00 76.25 97 PHE A N 1
ATOM 772 C CA . PHE A 1 97 ? -21.888 20.991 20.780 1.00 76.25 97 PHE A CA 1
ATOM 773 C C . PHE A 1 97 ? -21.500 19.548 21.148 1.00 76.25 97 PHE A C 1
ATOM 775 O O . PHE A 1 97 ? -20.784 18.889 20.394 1.00 76.25 97 PHE A O 1
ATOM 782 N N . LEU A 1 98 ? -22.025 19.025 22.260 1.00 74.06 98 LEU A N 1
ATOM 783 C CA . LEU A 1 98 ? -21.852 17.625 22.655 1.00 74.06 98 LEU A CA 1
ATOM 784 C C . LEU A 1 98 ? -22.606 16.660 21.724 1.00 74.06 98 LEU A C 1
ATOM 786 O O . LEU A 1 98 ? -22.071 15.606 21.395 1.00 74.06 98 LEU A O 1
ATOM 790 N N . LEU A 1 99 ? -23.789 17.032 21.224 1.00 72.50 99 LEU A N 1
ATOM 791 C CA . LEU A 1 99 ? -24.553 16.217 20.267 1.00 72.50 99 LEU A CA 1
ATOM 792 C C . LEU A 1 99 ? -23.939 16.213 18.854 1.00 72.50 99 LEU A C 1
ATOM 794 O O . LEU A 1 99 ? -23.991 15.201 18.166 1.00 72.50 99 LEU A O 1
ATOM 798 N N . PHE A 1 100 ? -23.290 17.301 18.427 1.00 66.25 100 PHE A N 1
ATOM 799 C CA . PHE A 1 100 ? -22.551 17.363 17.153 1.00 66.25 100 PHE A CA 1
ATOM 800 C C . PHE A 1 100 ? -21.162 16.712 17.211 1.00 66.25 100 PHE A C 1
ATOM 802 O O . PHE A 1 100 ? -20.461 16.666 16.201 1.00 66.25 100 PHE A O 1
ATOM 809 N N . SER A 1 101 ? -20.771 16.185 18.373 1.00 62.84 101 SER A N 1
ATOM 810 C CA . SER A 1 101 ? -19.542 15.404 18.537 1.00 62.84 101 SER A CA 1
ATOM 811 C C . SER A 1 101 ? -19.722 13.938 18.140 1.00 62.84 101 SER A C 1
ATOM 813 O O . SER A 1 101 ? -18.845 13.136 18.450 1.00 62.84 101 SER A O 1
ATOM 815 N N . TRP A 1 102 ? -20.838 13.573 17.490 1.00 55.94 102 TRP A N 1
ATOM 816 C CA . TRP A 1 102 ? -21.033 12.253 16.895 1.00 55.94 102 TRP A CA 1
ATOM 817 C C . TRP A 1 102 ? -19.997 12.027 15.806 1.00 55.94 102 TRP A C 1
ATOM 819 O O . TRP A 1 102 ? -20.155 12.389 14.643 1.00 55.94 102 TRP A O 1
ATOM 829 N N . ASP A 1 103 ? -18.883 11.507 16.301 1.00 58.22 103 ASP A N 1
ATOM 830 C CA . ASP A 1 103 ? -17.916 10.638 15.686 1.00 58.22 103 ASP A CA 1
ATOM 831 C C . ASP A 1 103 ? -18.248 10.359 14.225 1.00 58.22 103 ASP A C 1
ATOM 833 O O . ASP A 1 103 ? -19.022 9.469 13.872 1.00 58.22 103 ASP A O 1
ATOM 837 N N . CYS A 1 104 ? -17.620 11.147 13.358 1.00 63.38 104 CYS A N 1
ATOM 838 C CA . CYS A 1 104 ? -17.464 10.808 11.956 1.00 63.38 104 CYS A CA 1
ATOM 839 C C . CYS A 1 104 ? -16.469 9.639 11.881 1.00 63.38 104 CYS A C 1
ATOM 841 O O . CYS A 1 104 ? -15.347 9.779 11.394 1.00 63.38 104 CYS A O 1
ATOM 843 N N . GLN A 1 105 ? -16.849 8.502 12.466 1.00 75.31 105 GLN A N 1
ATOM 844 C CA . GLN A 1 105 ? -16.143 7.250 12.306 1.00 75.31 105 GLN A CA 1
ATOM 845 C C . GLN A 1 105 ? -16.466 6.779 10.897 1.00 75.31 105 GLN A C 1
ATOM 847 O O . GLN A 1 105 ? -17.607 6.466 10.558 1.00 75.31 105 GLN A O 1
ATOM 852 N N . THR A 1 106 ? -15.453 6.792 10.040 1.00 84.88 106 THR A N 1
ATOM 853 C CA . THR A 1 106 ? -15.553 6.132 8.744 1.00 84.88 106 THR A CA 1
ATOM 854 C C . THR A 1 106 ? -15.866 4.656 8.995 1.00 84.88 106 THR A C 1
ATOM 856 O O . THR A 1 106 ? -15.169 4.058 9.821 1.00 84.88 106 THR A O 1
ATOM 859 N N . PRO A 1 107 ? -16.871 4.062 8.324 1.00 93.38 107 PRO A N 1
ATOM 860 C CA . PRO A 1 107 ? -17.169 2.646 8.502 1.00 93.38 107 PRO A CA 1
ATOM 861 C C . PRO A 1 107 ? -15.904 1.825 8.241 1.00 93.38 107 PRO A C 1
ATOM 863 O O . PRO A 1 107 ? -15.140 2.147 7.327 1.00 93.38 107 PRO A O 1
ATOM 866 N N . TYR A 1 108 ? -15.667 0.808 9.069 1.00 95.44 108 TYR A N 1
ATOM 867 C CA . TYR A 1 108 ? -14.537 -0.101 8.898 1.00 95.44 108 TYR A CA 1
ATOM 868 C C . TYR A 1 108 ? -14.605 -0.766 7.518 1.00 95.44 108 TYR A C 1
ATOM 870 O O . TYR A 1 108 ? -15.659 -1.252 7.109 1.00 95.44 108 TYR A O 1
ATOM 878 N N . VAL A 1 109 ? -13.481 -0.769 6.809 1.00 96.69 109 VAL A N 1
ATOM 879 C CA . VAL A 1 109 ? -13.299 -1.456 5.530 1.00 96.69 109 VAL A CA 1
ATOM 880 C C . VAL A 1 109 ? -12.426 -2.670 5.795 1.00 96.69 109 VAL A C 1
ATOM 882 O O . VAL A 1 109 ? -11.314 -2.503 6.293 1.00 96.69 109 VAL A O 1
ATOM 885 N N . ASP A 1 110 ? -12.906 -3.862 5.447 1.00 97.38 110 ASP A N 1
ATOM 886 C CA . ASP A 1 110 ? -12.061 -5.056 5.406 1.00 97.38 110 ASP A CA 1
ATOM 887 C C . ASP A 1 110 ? -11.047 -4.905 4.258 1.00 97.38 110 ASP A C 1
ATOM 889 O O . ASP A 1 110 ? -11.457 -4.837 3.092 1.00 97.38 110 ASP A O 1
ATOM 893 N N . PRO A 1 111 ? -9.742 -4.791 4.563 1.00 97.81 111 PRO A N 1
ATOM 894 C CA . PRO A 1 111 ? -8.720 -4.564 3.559 1.00 97.81 111 PRO A CA 1
ATOM 895 C C . PRO A 1 111 ? -8.314 -5.844 2.817 1.00 97.81 111 PRO A C 1
ATOM 897 O O . PRO A 1 111 ? -7.522 -5.740 1.882 1.00 97.81 111 PRO A O 1
ATOM 900 N N . THR A 1 112 ? -8.811 -7.026 3.196 1.00 98.25 112 THR A N 1
ATOM 901 C CA . THR A 1 112 ? -8.419 -8.308 2.589 1.00 98.25 112 THR A CA 1
ATOM 902 C C . THR A 1 112 ? -8.688 -8.331 1.090 1.00 98.25 112 THR A C 1
ATOM 904 O O . THR A 1 112 ? -9.757 -7.934 0.634 1.00 98.25 112 THR A O 1
ATOM 907 N N . GLY A 1 113 ? -7.727 -8.786 0.293 1.00 98.12 113 GLY A N 1
ATOM 908 C CA . GLY A 1 113 ? -7.910 -8.923 -1.147 1.00 98.12 113 GLY A CA 1
ATOM 909 C C . GLY A 1 113 ? -6.668 -8.616 -1.960 1.00 98.12 113 GLY A C 1
ATOM 910 O O . GLY A 1 113 ? -5.577 -8.392 -1.432 1.00 98.12 113 GLY A O 1
ATOM 911 N N . THR A 1 114 ? -6.866 -8.587 -3.275 1.00 98.50 114 THR A N 1
ATOM 912 C CA . THR A 1 114 ? -5.836 -8.217 -4.248 1.00 98.50 114 THR A CA 1
ATOM 913 C C . THR A 1 114 ? -6.227 -6.922 -4.946 1.00 98.50 114 THR A C 1
ATOM 915 O O . THR A 1 114 ? -7.380 -6.745 -5.357 1.00 98.50 114 THR A O 1
ATOM 918 N N . TYR A 1 115 ? -5.258 -6.026 -5.094 1.00 98.50 115 TYR A N 1
ATOM 919 C CA . TYR A 1 115 ? -5.413 -4.710 -5.693 1.00 98.50 115 TYR A CA 1
ATOM 920 C C . TYR A 1 115 ? -4.367 -4.500 -6.783 1.00 98.50 115 TYR A C 1
ATOM 922 O O . TYR A 1 115 ? -3.216 -4.895 -6.622 1.00 98.50 115 TYR A O 1
ATOM 930 N N . GLU A 1 116 ? -4.760 -3.841 -7.865 1.00 97.81 116 GLU A N 1
ATOM 931 C CA . GLU A 1 116 ? -3.916 -3.583 -9.029 1.00 97.81 116 GLU A CA 1
ATOM 932 C C . GLU A 1 116 ? -3.877 -2.088 -9.334 1.00 97.81 116 GLU A C 1
ATOM 934 O O . GLU A 1 116 ? -4.907 -1.414 -9.268 1.00 97.81 116 GLU A O 1
ATOM 939 N N . LEU A 1 117 ? -2.689 -1.565 -9.643 1.00 97.31 117 LEU A N 1
ATOM 940 C CA . LEU A 1 117 ? -2.494 -0.154 -9.963 1.00 97.31 117 LEU A CA 1
ATOM 941 C C . LEU A 1 117 ? -3.331 0.243 -11.186 1.00 97.31 117 LEU A C 1
ATOM 943 O O . LEU A 1 117 ? -3.135 -0.269 -12.286 1.00 97.31 117 LEU A O 1
ATOM 947 N N . GLU A 1 118 ? -4.231 1.204 -11.000 1.00 95.75 118 GLU A N 1
ATOM 948 C CA . GLU A 1 118 ? -5.026 1.784 -12.074 1.00 95.75 118 GLU A CA 1
ATOM 949 C C . GLU A 1 118 ? -4.207 2.878 -12.762 1.00 95.75 118 GLU A C 1
ATOM 951 O O . GLU A 1 118 ? -4.077 3.997 -12.265 1.00 95.75 118 GLU A O 1
ATOM 956 N N . ASN A 1 119 ? -3.613 2.528 -13.901 1.00 89.62 119 ASN A N 1
ATOM 957 C CA . ASN A 1 119 ? -2.836 3.442 -14.725 1.00 89.62 119 ASN A CA 1
ATOM 958 C C . ASN A 1 119 ? -3.199 3.266 -16.204 1.00 89.62 119 ASN A C 1
ATOM 960 O O . ASN A 1 119 ? -3.529 2.165 -16.649 1.00 89.62 119 ASN A O 1
ATOM 964 N N . GLU A 1 120 ? -3.102 4.346 -16.975 1.00 76.69 120 GLU A N 1
ATOM 965 C CA . GLU A 1 120 ? -3.224 4.307 -18.431 1.00 76.69 120 GLU A CA 1
ATOM 966 C C . GLU A 1 120 ? -1.946 3.697 -19.023 1.00 76.69 120 GLU A C 1
ATOM 968 O O . GLU A 1 120 ? -1.044 4.401 -19.481 1.00 76.69 120 GLU A O 1
ATOM 973 N N . THR A 1 121 ? -1.833 2.371 -18.991 1.00 68.81 121 THR A N 1
ATOM 974 C CA . THR A 1 121 ? -0.766 1.670 -19.707 1.00 68.81 121 THR A CA 1
ATOM 975 C C . THR A 1 121 ? -1.000 1.816 -21.207 1.00 68.81 121 THR A C 1
ATOM 977 O O . THR A 1 121 ? -2.046 1.450 -21.745 1.00 68.81 121 THR A O 1
ATOM 980 N N . ARG A 1 122 ? -0.020 2.398 -21.905 1.00 71.56 122 ARG A N 1
ATOM 981 C CA . ARG A 1 122 ? -0.029 2.464 -23.369 1.00 71.56 122 ARG A CA 1
ATOM 982 C C . ARG A 1 122 ? 0.773 1.285 -23.888 1.00 71.56 122 ARG A C 1
ATOM 984 O O . ARG A 1 122 ? 1.989 1.248 -23.724 1.00 71.56 122 ARG A O 1
ATOM 991 N N . ASN A 1 123 ? 0.090 0.347 -24.535 1.00 63.19 123 ASN A N 1
ATOM 992 C CA . ASN A 1 123 ? 0.738 -0.743 -25.256 1.00 63.19 123 ASN A CA 1
ATOM 993 C C . ASN A 1 123 ? 1.302 -0.188 -26.567 1.00 63.19 123 ASN A C 1
ATOM 995 O O . ASN A 1 123 ? 0.612 -0.139 -27.586 1.00 63.19 123 ASN A O 1
ATOM 999 N N . LEU A 1 124 ? 2.539 0.297 -26.527 1.00 62.88 124 LEU A N 1
ATOM 1000 C CA . LEU A 1 124 ? 3.289 0.675 -27.717 1.00 62.88 124 LEU A CA 1
ATOM 1001 C C . LEU A 1 124 ? 4.198 -0.499 -28.072 1.00 62.88 124 LEU A C 1
ATOM 1003 O O . LEU A 1 124 ? 5.192 -0.711 -27.397 1.00 62.88 124 LEU A O 1
ATOM 1007 N N . MET A 1 125 ? 3.834 -1.240 -29.124 1.00 59.66 125 MET A N 1
ATOM 1008 C CA . MET A 1 125 ? 4.683 -2.255 -29.769 1.00 59.66 125 MET A CA 1
ATOM 1009 C C . MET A 1 125 ? 5.412 -3.183 -28.773 1.00 59.66 125 MET A C 1
ATOM 1011 O O . MET A 1 125 ? 6.623 -3.104 -28.620 1.00 59.66 125 MET A O 1
ATOM 1015 N N . GLU A 1 126 ? 4.641 -4.059 -28.119 1.00 68.44 126 GLU A N 1
ATOM 1016 C CA . GLU A 1 126 ? 5.083 -5.185 -27.265 1.00 68.44 126 GLU A CA 1
ATOM 1017 C C . GLU A 1 126 ? 5.643 -4.867 -25.867 1.00 68.44 126 GLU A C 1
ATOM 1019 O O . GLU A 1 126 ? 5.528 -5.733 -25.000 1.00 68.44 126 GLU A O 1
ATOM 1024 N N . ASP A 1 127 ? 6.101 -3.645 -25.579 1.00 69.19 127 ASP A N 1
ATOM 1025 C CA . ASP A 1 127 ? 6.574 -3.290 -24.232 1.00 69.19 127 ASP A CA 1
ATOM 1026 C C . ASP A 1 127 ? 5.531 -2.472 -23.441 1.00 69.19 127 ASP A C 1
ATOM 1028 O O . ASP A 1 127 ? 5.056 -1.431 -23.916 1.00 69.19 127 ASP A O 1
ATOM 1032 N N . PRO A 1 128 ? 5.167 -2.880 -22.206 1.00 66.38 128 PRO A N 1
ATOM 1033 C CA . PRO A 1 128 ? 4.301 -2.079 -21.354 1.00 66.38 128 PRO A CA 1
ATOM 1034 C C . PRO A 1 128 ? 5.033 -0.798 -20.938 1.00 66.38 128 PRO A C 1
ATOM 1036 O O . PRO A 1 128 ? 5.982 -0.811 -20.148 1.00 66.38 128 PRO A O 1
ATOM 1039 N N . ILE A 1 129 ? 4.573 0.337 -21.465 1.00 82.38 129 ILE A N 1
ATOM 1040 C CA . ILE A 1 129 ? 5.061 1.651 -21.057 1.00 82.38 129 ILE A CA 1
ATOM 1041 C C . ILE A 1 129 ? 4.221 2.140 -19.881 1.00 82.38 129 ILE A C 1
ATOM 1043 O O . ILE A 1 129 ? 3.011 2.354 -20.004 1.00 82.38 129 ILE A O 1
ATOM 1047 N N . GLY A 1 130 ? 4.895 2.371 -18.756 1.00 88.81 130 GLY A N 1
ATOM 1048 C CA . GLY A 1 130 ? 4.322 2.987 -17.569 1.00 88.81 130 GLY A CA 1
ATOM 1049 C C . GLY A 1 130 ? 4.420 2.121 -16.322 1.00 88.81 130 GLY A C 1
ATOM 1050 O O . GLY A 1 130 ? 5.021 1.048 -16.305 1.00 88.81 130 GLY A O 1
ATOM 1051 N N . TYR A 1 131 ? 3.812 2.632 -15.256 1.00 93.81 131 TYR A N 1
ATOM 1052 C CA . TYR A 1 131 ? 3.815 1.967 -13.967 1.00 93.81 131 TYR A CA 1
ATOM 1053 C C . TYR A 1 131 ? 2.802 0.826 -13.931 1.00 93.81 131 TYR A C 1
ATOM 1055 O O . TYR A 1 131 ? 1.663 0.993 -14.372 1.00 93.81 131 TYR A O 1
ATOM 1063 N N . SER A 1 132 ? 3.210 -0.285 -13.326 1.00 95.12 132 SER A N 1
ATOM 1064 C CA . SER A 1 132 ? 2.344 -1.397 -12.926 1.00 95.12 132 SER A CA 1
ATOM 1065 C C . SER A 1 132 ? 2.573 -1.700 -11.451 1.00 95.12 132 SER A C 1
ATOM 1067 O O . SER A 1 132 ? 3.682 -1.496 -10.957 1.00 95.12 132 SER A O 1
ATOM 1069 N N . GLY A 1 133 ? 1.588 -2.242 -10.750 1.00 96.31 133 GLY A N 1
ATOM 1070 C CA . GLY A 1 133 ? 1.793 -2.648 -9.366 1.00 96.31 133 GLY A CA 1
ATOM 1071 C C . GLY A 1 133 ? 0.668 -3.513 -8.833 1.00 96.31 133 GLY A C 1
ATOM 1072 O O . GLY A 1 133 ? -0.461 -3.437 -9.314 1.00 96.31 133 GLY A O 1
ATOM 1073 N N . ILE A 1 134 ? 0.997 -4.312 -7.824 1.00 97.69 134 ILE A N 1
ATOM 1074 C CA . ILE A 1 134 ? 0.082 -5.226 -7.147 1.00 97.69 134 ILE A CA 1
ATOM 1075 C C . ILE A 1 134 ? 0.227 -5.052 -5.636 1.00 97.69 134 ILE A C 1
ATOM 1077 O O . ILE A 1 134 ? 1.332 -4.903 -5.111 1.00 97.69 134 ILE A O 1
ATOM 1081 N N . ILE A 1 135 ? -0.908 -5.097 -4.943 1.00 98.38 135 ILE A N 1
ATOM 1082 C CA . ILE A 1 135 ? -0.987 -5.205 -3.488 1.00 98.38 135 ILE A CA 1
ATOM 1083 C C . ILE A 1 135 ? -1.802 -6.447 -3.160 1.00 98.38 135 ILE A C 1
ATOM 1085 O O . ILE A 1 135 ? -2.919 -6.591 -3.657 1.00 98.38 135 ILE A O 1
ATOM 1089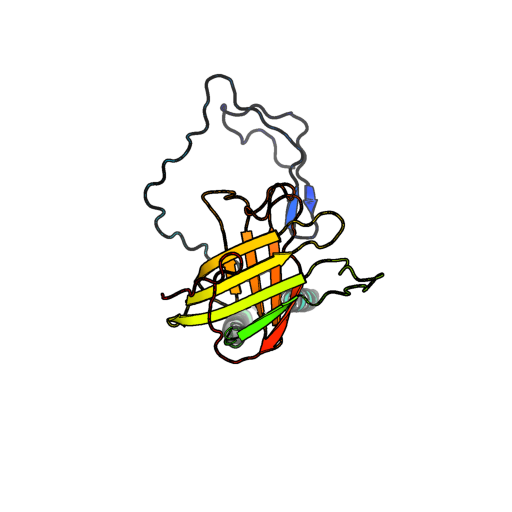 N N . GLN A 1 136 ? -1.290 -7.316 -2.299 1.00 98.25 136 GLN A N 1
ATOM 1090 C CA . GLN A 1 136 ? -2.082 -8.386 -1.700 1.00 98.25 136 GLN A CA 1
ATOM 1091 C C . GLN A 1 136 ? -2.133 -8.156 -0.203 1.00 98.25 136 GLN A C 1
ATOM 1093 O O . GLN A 1 136 ? -1.115 -7.863 0.421 1.00 98.25 136 GLN A O 1
ATOM 1098 N N . VAL A 1 137 ? -3.323 -8.261 0.373 1.00 98.12 137 VAL A N 1
ATOM 1099 C CA . VAL A 1 137 ? -3.547 -7.977 1.785 1.00 98.12 137 VAL A CA 1
ATOM 1100 C C . VAL A 1 137 ? -4.360 -9.098 2.400 1.00 98.12 137 VAL A C 1
ATOM 1102 O O . VAL A 1 137 ? -5.384 -9.506 1.855 1.00 98.12 137 VAL A O 1
ATOM 1105 N N . ARG A 1 138 ? -3.921 -9.554 3.569 1.00 97.38 138 ARG A N 1
ATOM 1106 C CA . ARG A 1 138 ? -4.654 -10.473 4.435 1.00 97.38 138 ARG A CA 1
ATOM 1107 C C . ARG A 1 138 ? -4.789 -9.856 5.821 1.00 97.38 138 ARG A C 1
ATOM 1109 O O . ARG A 1 138 ? -3.787 -9.472 6.429 1.00 97.38 138 ARG A O 1
ATOM 1116 N N . THR A 1 139 ? -6.007 -9.779 6.347 1.00 96.50 139 THR A N 1
ATOM 1117 C CA . THR A 1 139 ? -6.216 -9.444 7.762 1.00 96.50 139 THR A CA 1
ATOM 1118 C C . THR A 1 139 ? -5.739 -10.579 8.662 1.00 96.50 139 THR A C 1
ATOM 1120 O O . THR A 1 139 ? -6.063 -11.736 8.413 1.00 96.50 139 THR A O 1
ATOM 1123 N N . GLN A 1 140 ? -5.005 -10.257 9.728 1.00 90.00 140 GLN A N 1
ATOM 1124 C CA . GLN A 1 140 ? -4.682 -11.210 10.796 1.00 90.00 140 GLN A CA 1
ATOM 1125 C C . GLN A 1 140 ? -5.530 -10.909 12.045 1.00 90.00 140 GLN A C 1
ATOM 1127 O O . GLN A 1 140 ? -6.712 -11.235 12.106 1.00 90.00 140 GLN A O 1
ATOM 1132 N N . LYS A 1 141 ? -4.931 -10.283 13.068 1.00 86.31 141 LYS A N 1
ATOM 1133 C CA . LYS A 1 141 ? -5.595 -9.870 14.315 1.00 86.31 141 LYS A CA 1
ATOM 1134 C C . LYS A 1 141 ? -6.393 -8.584 14.087 1.00 86.31 141 LYS A C 1
ATOM 1136 O O . LYS A 1 141 ? -6.201 -7.901 13.087 1.00 86.31 141 LYS A O 1
ATOM 1141 N N . SER A 1 142 ? -7.235 -8.206 15.051 1.00 83.56 142 SER A N 1
ATOM 1142 C CA . SER A 1 142 ? -8.253 -7.147 14.912 1.00 83.56 142 SER A CA 1
ATOM 1143 C C . SER A 1 142 ? -7.776 -5.778 14.394 1.00 83.56 142 SER A C 1
ATOM 1145 O O . SER A 1 142 ? -8.616 -5.013 13.942 1.00 83.56 142 SER A O 1
ATOM 1147 N N . ASN A 1 143 ? -6.474 -5.468 14.402 1.00 93.31 143 ASN A N 1
ATOM 1148 C CA . ASN A 1 143 ? -5.906 -4.228 13.851 1.00 93.31 143 ASN A CA 1
ATOM 1149 C C . ASN A 1 143 ? -4.555 -4.443 13.139 1.00 93.31 143 ASN A C 1
ATOM 1151 O O . ASN A 1 143 ? -3.701 -3.554 13.149 1.00 93.31 143 ASN A O 1
ATOM 1155 N N . GLN A 1 144 ? -4.311 -5.633 12.590 1.00 97.38 144 GLN A N 1
ATOM 1156 C CA . GLN A 1 144 ? -3.078 -5.943 11.864 1.00 97.38 144 GLN A CA 1
ATOM 1157 C C . GLN A 1 144 ? -3.393 -6.569 10.512 1.00 97.38 144 GLN A C 1
ATOM 1159 O O . GLN A 1 144 ? -4.284 -7.412 10.392 1.00 97.38 144 GLN A O 1
ATOM 1164 N N . ILE A 1 145 ? -2.624 -6.166 9.509 1.00 97.50 145 ILE A N 1
ATOM 1165 C CA . ILE A 1 145 ? -2.652 -6.753 8.174 1.00 97.50 145 ILE A CA 1
ATOM 1166 C C . ILE A 1 145 ? -1.263 -7.259 7.826 1.00 97.50 145 ILE A C 1
ATOM 1168 O O . ILE A 1 145 ? -0.271 -6.628 8.183 1.00 97.50 145 ILE A O 1
ATOM 1172 N N . VAL A 1 146 ? -1.199 -8.369 7.105 1.00 97.00 146 VAL A N 1
ATOM 1173 C CA . VAL A 1 146 ? 0.009 -8.772 6.388 1.00 97.00 146 VAL A CA 1
ATOM 1174 C C . VAL A 1 146 ? -0.198 -8.393 4.937 1.00 97.00 146 VAL A C 1
ATOM 1176 O O . VAL A 1 146 ? -1.260 -8.672 4.372 1.00 97.00 146 VAL A O 1
ATOM 1179 N N . MET A 1 147 ? 0.791 -7.734 4.346 1.00 97.38 147 MET A N 1
ATOM 1180 C CA . MET A 1 147 ? 0.700 -7.301 2.963 1.00 97.38 147 MET A CA 1
ATOM 1181 C C . MET A 1 147 ? 1.978 -7.548 2.184 1.00 97.38 147 MET A C 1
ATOM 1183 O O . MET A 1 147 ? 3.078 -7.372 2.705 1.00 97.38 147 MET A O 1
ATOM 1187 N N . THR A 1 148 ? 1.802 -7.902 0.916 1.00 97.62 148 THR A N 1
ATOM 1188 C CA . THR A 1 148 ? 2.843 -7.850 -0.108 1.00 97.62 148 THR A CA 1
ATOM 1189 C C . THR A 1 148 ? 2.541 -6.655 -1.005 1.00 97.62 148 THR A C 1
ATOM 1191 O O . THR A 1 148 ? 1.390 -6.397 -1.375 1.00 97.62 148 THR A O 1
ATOM 1194 N N . PHE A 1 149 ? 3.568 -5.877 -1.318 1.00 97.69 149 PHE A N 1
ATOM 1195 C CA . PHE A 1 149 ? 3.465 -4.695 -2.160 1.00 97.69 149 PHE A CA 1
ATOM 1196 C C . PHE A 1 149 ? 4.563 -4.732 -3.211 1.00 97.69 149 PHE A C 1
ATOM 1198 O O . PHE A 1 149 ? 5.722 -4.974 -2.878 1.00 97.69 149 PHE A O 1
ATOM 1205 N N . MET A 1 150 ? 4.206 -4.470 -4.465 1.00 97.00 150 MET A N 1
ATOM 1206 C CA . MET A 1 150 ? 5.150 -4.345 -5.568 1.00 97.00 150 MET A CA 1
ATOM 1207 C C . MET A 1 150 ? 4.702 -3.243 -6.523 1.00 97.00 150 MET A C 1
ATOM 1209 O O . MET A 1 150 ? 3.533 -3.174 -6.906 1.00 97.00 150 MET A O 1
ATOM 1213 N N . VAL A 1 151 ? 5.651 -2.420 -6.960 1.00 96.50 151 VAL A N 1
ATOM 1214 C CA . VAL A 1 151 ? 5.472 -1.439 -8.029 1.00 96.50 151 VAL A CA 1
ATOM 1215 C C . VAL A 1 151 ? 6.663 -1.487 -8.984 1.00 96.50 151 VAL A C 1
ATOM 1217 O O . VAL A 1 151 ? 7.813 -1.550 -8.556 1.00 96.50 151 VAL A O 1
ATOM 1220 N N . ASN A 1 152 ? 6.386 -1.431 -10.283 1.00 94.50 152 ASN A N 1
ATOM 1221 C CA . ASN A 1 152 ? 7.368 -1.439 -11.363 1.00 94.50 152 ASN A CA 1
ATOM 1222 C C . ASN A 1 152 ? 7.182 -0.184 -12.214 1.00 94.50 152 ASN A C 1
ATOM 1224 O O . ASN A 1 152 ? 6.050 0.170 -12.532 1.00 94.50 152 ASN A O 1
ATOM 1228 N N . LYS A 1 153 ? 8.280 0.469 -12.603 1.00 91.62 153 LYS A N 1
ATOM 1229 C CA . LYS A 1 153 ? 8.280 1.718 -13.386 1.00 91.62 153 LYS A CA 1
ATOM 1230 C C . LYS A 1 153 ? 8.092 1.524 -14.902 1.00 91.62 153 LYS A C 1
ATOM 1232 O O . LYS A 1 153 ? 7.731 2.475 -15.591 1.00 91.62 153 LYS A O 1
ATOM 1237 N N . GLY A 1 154 ? 8.319 0.313 -15.412 1.00 90.00 154 GLY A N 1
ATOM 1238 C CA . GLY A 1 154 ? 8.281 0.013 -16.847 1.00 90.00 154 GLY A CA 1
ATOM 1239 C C . GLY A 1 154 ? 9.395 0.703 -17.650 1.00 90.00 154 GLY A C 1
ATOM 1240 O O . GLY A 1 154 ? 10.322 1.300 -17.094 1.00 90.00 154 GLY A O 1
ATOM 1241 N N . ALA A 1 155 ? 9.319 0.609 -18.978 1.00 87.75 155 ALA A N 1
ATOM 1242 C CA . ALA A 1 155 ? 10.283 1.238 -19.881 1.00 87.75 155 ALA A CA 1
ATOM 1243 C C . ALA A 1 155 ? 10.318 2.779 -19.723 1.00 87.75 155 ALA A C 1
ATOM 1245 O O . ALA A 1 155 ? 9.289 3.393 -19.426 1.00 87.75 155 ALA A O 1
ATOM 1246 N N . PRO A 1 156 ? 11.473 3.445 -19.952 1.00 88.12 156 PRO A N 1
ATOM 1247 C CA . PRO A 1 156 ? 12.765 2.893 -20.389 1.00 88.12 156 PRO A CA 1
ATOM 1248 C C . PRO A 1 156 ? 13.699 2.490 -19.233 1.00 88.12 156 PRO A C 1
ATOM 1250 O O . PRO A 1 156 ? 14.821 2.053 -19.467 1.00 88.12 156 PRO A O 1
ATOM 1253 N N . SER A 1 157 ? 13.275 2.684 -17.983 1.00 86.00 157 SER A N 1
ATOM 1254 C CA . SER A 1 157 ? 14.095 2.452 -16.793 1.00 86.00 157 SER A CA 1
ATOM 1255 C C . SER A 1 157 ? 13.377 1.457 -15.893 1.00 86.00 157 SER A C 1
ATOM 1257 O O . SER A 1 157 ? 12.615 1.838 -15.004 1.00 86.00 157 SER A O 1
ATOM 1259 N N . TYR A 1 158 ? 13.627 0.177 -16.175 1.00 89.06 158 TYR A N 1
ATOM 1260 C CA . TYR A 1 158 ? 13.073 -0.971 -15.465 1.00 89.06 158 TYR A CA 1
ATOM 1261 C C . TYR A 1 158 ? 13.606 -1.034 -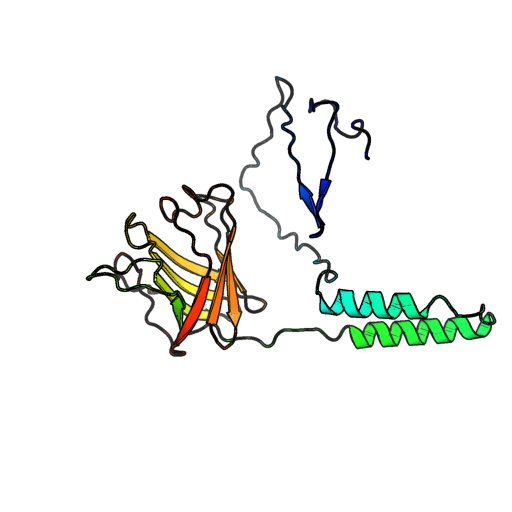14.030 1.00 89.06 158 TYR A C 1
ATOM 1263 O O . TYR A 1 158 ? 14.560 -1.745 -13.734 1.00 89.06 158 TYR A O 1
ATOM 1271 N N . ASN A 1 159 ? 12.982 -0.261 -13.147 1.00 93.44 159 ASN A N 1
ATOM 1272 C CA . ASN A 1 159 ? 13.198 -0.314 -11.708 1.00 93.44 159 ASN A CA 1
ATOM 1273 C C . ASN A 1 159 ? 11.916 -0.779 -11.018 1.00 93.44 159 ASN A C 1
ATOM 1275 O O . ASN A 1 159 ? 10.803 -0.491 -11.477 1.00 93.44 159 ASN A O 1
ATOM 1279 N N . SER A 1 160 ? 12.092 -1.469 -9.897 1.00 94.31 160 SER A N 1
ATOM 1280 C CA . SER A 1 160 ? 11.012 -2.031 -9.098 1.00 94.31 160 SER A CA 1
ATOM 1281 C C . SER A 1 160 ? 11.250 -1.785 -7.617 1.00 94.31 160 SER A C 1
ATOM 1283 O O . SER A 1 160 ? 12.384 -1.828 -7.143 1.00 94.31 160 SER A O 1
ATOM 1285 N N . GLY A 1 161 ? 10.162 -1.591 -6.885 1.00 95.00 161 GLY A N 1
ATOM 1286 C CA . GLY A 1 161 ? 10.150 -1.539 -5.434 1.00 95.00 161 GLY A CA 1
ATOM 1287 C C . GLY A 1 161 ? 9.173 -2.556 -4.885 1.00 95.00 161 GLY A C 1
ATOM 1288 O O . GLY A 1 161 ? 8.056 -2.668 -5.393 1.00 95.00 161 GLY A O 1
ATOM 1289 N N . SER A 1 162 ? 9.575 -3.283 -3.849 1.00 95.94 162 SER A N 1
ATOM 1290 C CA . SER A 1 162 ? 8.697 -4.248 -3.205 1.00 95.94 162 SER A CA 1
ATOM 1291 C C . SER A 1 162 ? 9.021 -4.462 -1.737 1.00 95.94 162 SER A C 1
ATOM 1293 O O . SER A 1 162 ? 10.161 -4.276 -1.314 1.00 95.94 162 SER A O 1
ATOM 1295 N N . PHE A 1 163 ? 8.023 -4.897 -0.974 1.00 95.50 163 PHE A N 1
ATOM 1296 C CA . PHE A 1 163 ? 8.200 -5.394 0.387 1.00 95.50 163 PHE A CA 1
ATOM 1297 C C . PHE A 1 163 ? 7.087 -6.376 0.762 1.00 95.50 163 PHE A C 1
ATOM 1299 O O . PHE A 1 163 ? 6.008 -6.380 0.161 1.00 95.50 163 PHE A O 1
ATOM 1306 N N . THR A 1 164 ? 7.353 -7.156 1.806 1.00 95.62 164 THR A N 1
ATOM 1307 C CA . THR A 1 164 ? 6.366 -7.978 2.508 1.00 95.62 164 THR A CA 1
ATOM 1308 C C . THR A 1 164 ? 6.471 -7.658 3.994 1.00 95.62 164 THR A C 1
ATOM 1310 O O . THR A 1 164 ? 7.553 -7.797 4.558 1.00 95.62 164 THR A O 1
ATOM 1313 N N . ASP A 1 165 ? 5.391 -7.189 4.624 1.00 95.50 165 ASP A N 1
ATOM 1314 C CA . ASP A 1 165 ? 5.435 -6.744 6.025 1.00 95.50 165 ASP A CA 1
ATOM 1315 C C . ASP A 1 165 ? 4.076 -6.878 6.737 1.00 95.50 165 ASP A C 1
ATOM 1317 O O . ASP A 1 165 ? 3.021 -7.013 6.108 1.00 95.50 165 ASP A O 1
ATOM 1321 N N . THR A 1 166 ? 4.102 -6.832 8.070 1.00 95.88 166 THR A N 1
ATOM 1322 C CA . THR A 1 166 ? 2.927 -6.775 8.943 1.00 95.88 166 THR A CA 1
ATOM 1323 C C . THR A 1 166 ? 2.708 -5.348 9.433 1.00 95.88 166 THR A C 1
ATOM 1325 O O . THR A 1 166 ? 3.469 -4.830 10.248 1.00 95.88 166 THR A O 1
ATOM 1328 N N . LEU A 1 167 ? 1.625 -4.711 8.992 1.00 97.31 167 LEU A N 1
ATOM 1329 C CA . LEU A 1 167 ? 1.327 -3.317 9.315 1.00 97.31 167 LEU A CA 1
ATOM 1330 C C . LEU A 1 167 ? 0.167 -3.186 10.302 1.00 97.31 167 LEU A C 1
ATOM 1332 O O . LEU A 1 167 ? -0.799 -3.954 10.288 1.00 97.31 167 LEU A O 1
ATOM 1336 N N . ALA A 1 168 ? 0.231 -2.145 11.132 1.00 97.44 168 ALA A N 1
ATOM 1337 C CA . ALA A 1 168 ? -0.916 -1.708 11.916 1.00 97.44 168 ALA A CA 1
ATOM 1338 C C . ALA A 1 168 ? -1.992 -1.122 10.988 1.00 97.44 168 ALA A C 1
ATOM 1340 O O . ALA A 1 168 ? -1.698 -0.275 10.143 1.00 97.44 168 ALA A O 1
ATOM 1341 N N . TYR A 1 169 ? -3.241 -1.544 11.184 1.00 97.81 169 TYR A N 1
ATOM 1342 C CA . TYR A 1 169 ? -4.391 -1.109 10.400 1.00 97.81 169 TYR A CA 1
ATOM 1343 C C . TYR A 1 169 ? -5.413 -0.404 11.287 1.00 97.81 169 TYR A C 1
ATOM 1345 O O . TYR A 1 169 ? -6.018 -1.018 12.164 1.00 97.81 169 TYR A O 1
ATOM 1353 N N . GLN A 1 170 ? -5.581 0.906 11.089 1.00 95.88 170 GLN A N 1
ATOM 1354 C CA . GLN A 1 170 ? -6.490 1.742 11.878 1.00 95.88 170 GLN A CA 1
ATOM 1355 C C . GLN A 1 170 ? -7.084 2.852 11.014 1.00 95.88 170 GLN A C 1
ATOM 1357 O O . GLN A 1 170 ? -6.390 3.451 10.193 1.00 95.88 170 GLN A O 1
ATOM 1362 N N . PHE A 1 171 ? -8.365 3.173 11.220 1.00 95.06 171 PHE A N 1
ATOM 1363 C CA . PHE A 1 171 ? -9.071 4.211 10.451 1.00 95.06 171 PHE A CA 1
ATOM 1364 C C . PHE A 1 171 ? -8.949 4.004 8.934 1.00 95.06 171 PHE A C 1
ATOM 1366 O O . PHE A 1 171 ? -8.652 4.950 8.199 1.00 95.06 171 PHE A O 1
ATOM 1373 N N . ASN A 1 172 ? -9.107 2.750 8.499 1.00 97.44 172 ASN A N 1
ATOM 1374 C CA . ASN A 1 172 ? -8.950 2.298 7.116 1.00 97.44 172 ASN A CA 1
ATOM 1375 C C . ASN A 1 172 ? -7.606 2.684 6.487 1.00 97.44 172 ASN A C 1
ATOM 1377 O O . ASN A 1 172 ? -7.527 2.997 5.299 1.00 97.44 172 ASN A O 1
ATOM 1381 N N . ARG A 1 173 ? -6.545 2.727 7.299 1.00 98.12 173 ARG A N 1
ATOM 1382 C CA . ARG A 1 173 ? -5.206 3.107 6.861 1.00 98.12 173 ARG A CA 1
ATOM 1383 C C . ARG A 1 173 ? -4.144 2.185 7.429 1.00 98.12 173 ARG A C 1
ATOM 1385 O O . ARG A 1 173 ? -4.226 1.782 8.586 1.00 98.12 173 ARG A O 1
ATOM 1392 N N . ALA A 1 174 ? -3.128 1.935 6.614 1.00 98.25 174 ALA A N 1
ATOM 1393 C CA . ALA A 1 174 ? -1.872 1.327 7.023 1.00 98.25 174 ALA A CA 1
ATOM 1394 C C . ALA A 1 174 ? -0.711 2.233 6.604 1.00 98.25 174 ALA A C 1
ATOM 1396 O O . ALA A 1 174 ? -0.814 2.982 5.629 1.00 98.25 174 ALA A O 1
ATOM 1397 N N . ILE A 1 175 ? 0.376 2.212 7.371 1.00 98.00 175 ILE A N 1
ATOM 1398 C CA . ILE A 1 175 ? 1.555 3.040 7.119 1.00 98.00 175 ILE A CA 1
ATOM 1399 C C . ILE A 1 175 ? 2.781 2.140 7.181 1.00 98.00 175 ILE A C 1
ATOM 1401 O O . ILE A 1 175 ? 3.024 1.513 8.209 1.00 98.00 175 ILE A O 1
ATOM 1405 N N . TYR A 1 176 ? 3.543 2.118 6.095 1.00 97.38 176 TYR A N 1
ATOM 1406 C CA . TYR A 1 176 ? 4.852 1.486 6.023 1.00 97.38 176 TYR A CA 1
ATOM 1407 C C . TYR A 1 176 ? 5.947 2.544 6.180 1.00 97.38 176 TYR A C 1
ATOM 1409 O O . TYR A 1 176 ? 5.860 3.633 5.601 1.00 97.38 176 TYR A O 1
ATOM 1417 N N . VAL A 1 177 ? 6.965 2.216 6.971 1.00 95.75 177 VAL A N 1
ATOM 1418 C CA . VAL A 1 177 ? 8.192 2.995 7.167 1.00 95.75 177 VAL A CA 1
ATOM 1419 C C . VAL A 1 177 ? 9.337 1.995 7.213 1.00 95.75 177 VAL A C 1
ATOM 1421 O O . VAL A 1 177 ? 9.239 1.009 7.939 1.00 95.75 177 VAL A O 1
ATOM 1424 N N . ASN A 1 178 ? 10.421 2.261 6.485 1.00 90.88 178 ASN A N 1
ATOM 1425 C CA . ASN A 1 178 ? 11.633 1.452 6.561 1.00 90.88 178 ASN A CA 1
ATOM 1426 C C . ASN A 1 178 ? 12.718 2.224 7.331 1.00 90.88 178 ASN A C 1
ATOM 1428 O O . ASN A 1 178 ? 13.438 3.022 6.729 1.00 90.88 178 ASN A O 1
ATOM 1432 N N . PRO A 1 179 ? 12.845 2.020 8.653 1.00 85.25 179 PRO A N 1
ATOM 1433 C CA . PRO A 1 179 ? 13.795 2.778 9.459 1.00 85.25 179 PRO A CA 1
ATOM 1434 C C . PRO A 1 179 ? 15.261 2.440 9.154 1.00 85.25 179 PRO A C 1
ATOM 1436 O O . PRO A 1 179 ? 16.134 3.227 9.509 1.00 85.25 179 PRO A O 1
ATOM 1439 N N . GLU A 1 180 ? 15.539 1.294 8.527 1.00 87.19 180 GLU A N 1
ATOM 1440 C CA . GLU A 1 180 ? 16.902 0.824 8.261 1.00 87.19 180 GLU A CA 1
ATOM 1441 C C . GLU A 1 180 ? 17.495 1.449 6.996 1.00 87.19 180 GLU A C 1
ATOM 1443 O O . GLU A 1 180 ? 18.670 1.809 6.980 1.00 87.19 180 GLU A O 1
ATOM 1448 N N . LEU A 1 181 ? 16.683 1.596 5.945 1.00 86.56 181 LEU A N 1
ATOM 1449 C CA . LEU A 1 181 ? 17.133 2.109 4.648 1.00 86.56 181 LEU A CA 1
ATOM 1450 C C . LEU A 1 181 ? 16.867 3.605 4.473 1.00 86.56 181 LEU A C 1
ATOM 1452 O O . LEU A 1 181 ? 17.722 4.326 3.964 1.00 86.56 181 LEU A O 1
ATOM 1456 N N . ASP A 1 182 ? 15.678 4.070 4.860 1.00 88.19 182 ASP A N 1
ATOM 1457 C CA . ASP A 1 182 ? 15.266 5.463 4.687 1.00 88.19 182 ASP A CA 1
ATOM 1458 C C . ASP A 1 182 ? 14.170 5.827 5.704 1.00 88.19 182 ASP A C 1
ATOM 1460 O O . ASP A 1 182 ? 12.977 5.720 5.397 1.00 88.19 182 ASP A O 1
ATOM 1464 N N . PRO A 1 183 ? 14.540 6.296 6.912 1.00 89.38 183 PRO A N 1
ATOM 1465 C CA . PRO A 1 183 ? 13.571 6.668 7.941 1.00 89.38 183 PRO A CA 1
ATOM 1466 C C . PRO A 1 183 ? 12.726 7.891 7.556 1.00 89.38 183 PRO A C 1
ATOM 1468 O O . PRO A 1 183 ? 11.715 8.160 8.207 1.00 89.38 183 PRO A O 1
ATOM 1471 N N . SER A 1 184 ? 13.129 8.641 6.522 1.00 92.81 184 SER A N 1
ATOM 1472 C CA . SER A 1 184 ? 12.342 9.752 5.982 1.00 92.81 184 SER A CA 1
ATOM 1473 C C . SER A 1 184 ? 11.221 9.269 5.059 1.00 92.81 184 SER A C 1
ATOM 1475 O O . SER A 1 184 ? 10.240 9.990 4.864 1.00 92.81 184 SER A O 1
ATOM 1477 N N . CYS A 1 185 ? 11.341 8.053 4.510 1.00 94.69 185 CYS A N 1
ATOM 1478 C CA . CYS A 1 185 ? 10.309 7.482 3.668 1.00 94.69 185 CYS A CA 1
ATOM 1479 C C . CYS A 1 185 ? 9.135 6.952 4.491 1.00 94.69 185 CYS A C 1
ATOM 1481 O O . CYS A 1 185 ? 9.267 6.121 5.391 1.00 94.69 185 CYS A O 1
ATOM 1483 N N . LYS A 1 186 ? 7.945 7.360 4.065 1.00 97.00 186 LYS A N 1
ATOM 1484 C CA . LYS A 1 186 ? 6.672 6.855 4.542 1.00 97.00 186 LYS A CA 1
ATOM 1485 C C . LYS A 1 186 ? 5.753 6.547 3.369 1.00 97.00 186 LYS A C 1
ATOM 1487 O O . LYS A 1 186 ? 5.539 7.394 2.506 1.00 97.00 186 LYS A O 1
ATOM 1492 N N . ILE A 1 187 ? 5.132 5.372 3.387 1.00 97.81 187 ILE A N 1
ATOM 1493 C CA . ILE A 1 187 ? 4.100 4.992 2.419 1.00 97.81 187 ILE A CA 1
ATOM 1494 C C . ILE A 1 187 ? 2.787 4.794 3.165 1.00 97.81 187 ILE A C 1
ATOM 1496 O O . ILE A 1 187 ? 2.684 3.974 4.075 1.00 97.81 187 ILE A O 1
ATOM 1500 N N . THR A 1 188 ? 1.781 5.584 2.806 1.00 98.56 188 THR A N 1
ATOM 1501 C CA . THR A 1 188 ? 0.449 5.544 3.411 1.00 98.56 188 THR A CA 1
ATOM 1502 C C . THR A 1 188 ? -0.530 4.870 2.462 1.00 98.56 188 THR A C 1
ATOM 1504 O O . THR A 1 188 ? -0.741 5.342 1.348 1.00 98.56 188 THR A O 1
ATOM 1507 N N . PHE A 1 189 ? -1.181 3.819 2.945 1.00 98.62 189 PHE A N 1
ATOM 1508 C CA . PHE A 1 189 ? -2.232 3.078 2.257 1.00 98.62 189 PHE A CA 1
ATOM 1509 C C . PHE A 1 189 ? -3.578 3.491 2.844 1.00 98.62 189 PHE A C 1
ATOM 1511 O O . PHE A 1 189 ? -3.799 3.319 4.041 1.00 98.62 189 PHE A O 1
ATOM 1518 N N . SER A 1 190 ? -4.468 4.060 2.032 1.00 98.44 190 SER A N 1
ATOM 1519 C CA . SER A 1 190 ? -5.816 4.474 2.444 1.00 98.44 190 SER A CA 1
ATOM 1520 C C . SER A 1 190 ? -6.867 3.627 1.741 1.00 98.44 190 SER A C 1
ATOM 1522 O O . SER A 1 190 ? -7.076 3.760 0.537 1.00 98.44 190 SER A O 1
ATOM 1524 N N . PHE A 1 191 ? -7.517 2.752 2.500 1.00 98.31 191 PHE A N 1
ATOM 1525 C CA . PHE A 1 191 ? -8.435 1.740 2.000 1.00 98.31 191 PHE A CA 1
ATOM 1526 C C . PHE A 1 191 ? -9.861 2.276 1.884 1.00 98.31 191 PHE A C 1
ATOM 1528 O O . PHE A 1 191 ? -10.364 3.024 2.726 1.00 98.31 191 PHE A O 1
ATOM 1535 N N . THR A 1 192 ? -10.530 1.844 0.824 1.00 97.88 192 THR A N 1
ATOM 1536 C CA . THR A 1 192 ? -11.950 2.059 0.550 1.00 97.88 192 THR A CA 1
ATOM 1537 C C . THR A 1 192 ? -12.550 0.748 0.052 1.00 97.88 192 THR A C 1
ATOM 1539 O O . THR A 1 192 ? -11.821 -0.134 -0.395 1.00 97.88 192 THR A O 1
ATOM 1542 N N . ASN A 1 193 ? -13.878 0.638 0.007 1.00 97.31 193 ASN A N 1
ATOM 1543 C CA . ASN A 1 193 ? -14.538 -0.559 -0.536 1.00 97.31 193 ASN A CA 1
ATOM 1544 C C . ASN A 1 193 ? -14.173 -0.868 -2.005 1.00 97.31 193 ASN A C 1
ATOM 1546 O O . ASN A 1 193 ? -14.423 -1.977 -2.467 1.00 97.31 193 ASN A O 1
ATOM 1550 N N . ARG A 1 194 ? -13.623 0.104 -2.748 1.00 98.00 194 ARG A N 1
ATOM 1551 C CA . ARG A 1 194 ? -13.286 -0.024 -4.176 1.00 98.00 194 ARG A CA 1
ATOM 1552 C C . ARG A 1 194 ? -11.799 -0.271 -4.444 1.00 98.00 194 ARG A C 1
ATOM 1554 O O . ARG A 1 194 ? -11.449 -0.716 -5.532 1.00 98.00 194 ARG A O 1
ATOM 1561 N N . GLY A 1 195 ? -10.927 0.039 -3.488 1.00 98.38 195 GLY A N 1
ATOM 1562 C CA . GLY A 1 195 ? -9.485 0.027 -3.714 1.00 98.38 195 GLY A CA 1
ATOM 1563 C C . GLY A 1 195 ? -8.692 0.787 -2.658 1.00 98.38 195 GLY A C 1
ATOM 1564 O O . GLY A 1 195 ? -9.245 1.216 -1.641 1.00 98.38 195 GLY A O 1
ATOM 1565 N N . VAL A 1 196 ? -7.406 0.988 -2.932 1.00 98.62 196 VAL A N 1
ATOM 1566 C CA . VAL A 1 196 ? -6.431 1.606 -2.029 1.00 98.62 196 VAL A CA 1
ATOM 1567 C C . VAL A 1 196 ? -5.778 2.803 -2.702 1.00 98.62 196 VAL A C 1
ATOM 1569 O O . VAL A 1 196 ? -5.203 2.680 -3.777 1.00 98.62 196 VAL A O 1
ATOM 1572 N N . THR A 1 197 ? -5.817 3.966 -2.060 1.00 98.56 197 THR A N 1
ATOM 1573 C CA . THR A 1 197 ? -4.968 5.096 -2.454 1.00 98.56 197 THR A CA 1
ATOM 1574 C C . THR A 1 197 ? -3.630 4.981 -1.739 1.00 98.56 197 THR A C 1
ATOM 1576 O O . THR A 1 197 ? -3.589 4.974 -0.506 1.00 98.56 197 THR A O 1
ATOM 1579 N N . VAL A 1 198 ? -2.550 4.911 -2.508 1.00 98.44 198 VAL A N 1
ATOM 1580 C CA . VAL A 1 198 ? -1.173 4.852 -2.018 1.00 98.44 198 VAL A CA 1
ATOM 1581 C C . VAL A 1 198 ? -0.530 6.220 -2.190 1.00 98.44 198 VAL A C 1
ATOM 1583 O O . VAL A 1 198 ? -0.647 6.841 -3.247 1.00 98.44 198 VAL A O 1
ATOM 1586 N N . LYS A 1 199 ? 0.121 6.700 -1.128 1.00 97.88 199 LYS A N 1
ATOM 1587 C CA . LYS A 1 199 ? 0.888 7.946 -1.129 1.00 97.88 199 LYS A CA 1
ATOM 1588 C C . LYS A 1 199 ? 2.247 7.731 -0.475 1.00 97.88 199 LYS A C 1
ATOM 1590 O O . LYS A 1 199 ? 2.308 7.343 0.692 1.00 97.88 199 LYS A O 1
ATOM 1595 N N . GLN A 1 200 ? 3.303 8.036 -1.205 1.00 96.50 200 GLN A N 1
ATOM 1596 C CA . GLN A 1 200 ? 4.691 8.048 -0.790 1.00 96.50 200 GLN A CA 1
ATOM 1597 C C . GLN A 1 200 ? 5.096 9.469 -0.384 1.00 96.50 200 GLN A C 1
ATOM 1599 O O . GLN A 1 200 ? 4.810 10.456 -1.057 1.00 96.50 200 GLN A O 1
ATOM 1604 N N . GLU A 1 201 ? 5.770 9.577 0.750 1.00 96.19 201 GLU A N 1
ATOM 1605 C CA . GLU A 1 201 ? 6.384 10.800 1.255 1.00 96.19 201 GLU A CA 1
ATOM 1606 C C . GLU A 1 201 ? 7.853 10.455 1.524 1.00 96.19 201 GLU A C 1
ATOM 1608 O O . GLU A 1 201 ? 8.124 9.540 2.291 1.00 96.19 201 GLU A O 1
ATOM 1613 N N . THR A 1 202 ? 8.799 11.120 0.860 1.00 94.81 202 THR A N 1
ATOM 1614 C CA . THR A 1 202 ? 10.250 10.926 1.056 1.00 94.81 202 THR A CA 1
ATOM 1615 C C . THR A 1 202 ? 10.972 12.249 0.818 1.00 94.81 202 THR A C 1
ATOM 1617 O O . THR A 1 202 ? 10.495 13.091 0.051 1.00 94.81 202 THR A O 1
ATOM 1620 N N . GLU A 1 203 ? 12.123 12.442 1.459 1.00 93.56 203 GLU A N 1
ATOM 1621 C CA . GLU A 1 203 ? 12.992 13.591 1.190 1.00 93.56 203 GLU A CA 1
ATOM 1622 C C . GLU A 1 203 ? 13.694 13.481 -0.172 1.00 93.56 203 GLU A C 1
ATOM 1624 O O . GLU A 1 203 ? 14.014 14.504 -0.783 1.00 93.56 203 GLU A O 1
ATOM 1629 N N . ASN A 1 204 ? 13.912 12.259 -0.679 1.00 90.31 204 ASN A N 1
ATOM 1630 C CA . ASN A 1 204 ? 14.638 12.024 -1.924 1.00 90.31 204 ASN A CA 1
ATOM 1631 C C . ASN A 1 204 ? 14.053 10.869 -2.753 1.00 90.31 204 ASN A C 1
ATOM 1633 O O . ASN A 1 204 ? 14.390 9.703 -2.564 1.00 90.31 204 ASN A O 1
ATOM 1637 N N . TYR A 1 205 ? 13.273 11.201 -3.782 1.00 87.50 205 TYR A N 1
ATOM 1638 C CA . TYR A 1 205 ? 12.698 10.216 -4.708 1.00 87.50 205 TYR A CA 1
ATOM 1639 C C . TYR A 1 205 ? 13.728 9.428 -5.536 1.00 87.50 205 TYR A C 1
ATOM 1641 O O . TYR A 1 205 ? 13.373 8.414 -6.133 1.00 87.50 205 TYR A O 1
ATOM 1649 N N . ASN A 1 206 ? 15.000 9.842 -5.585 1.00 86.25 206 ASN A N 1
ATOM 1650 C CA . ASN A 1 206 ? 16.021 9.083 -6.310 1.00 86.25 206 ASN A CA 1
ATOM 1651 C C . ASN A 1 206 ? 16.461 7.813 -5.579 1.00 86.25 206 ASN A C 1
ATOM 1653 O O . ASN A 1 206 ? 17.000 6.932 -6.238 1.00 86.25 206 ASN A O 1
ATOM 1657 N N . CYS A 1 207 ? 16.276 7.718 -4.262 1.00 82.56 207 CYS A N 1
ATOM 1658 C CA . CYS A 1 207 ? 16.639 6.538 -3.465 1.00 82.56 207 CYS A CA 1
ATOM 1659 C C . CYS A 1 207 ? 15.606 6.203 -2.376 1.00 82.56 207 CYS A C 1
ATOM 1661 O O . CYS A 1 207 ? 15.881 5.398 -1.488 1.00 82.56 207 CYS A O 1
ATOM 1663 N N . GLY A 1 208 ? 14.434 6.836 -2.429 1.00 83.50 208 GLY A N 1
ATOM 1664 C CA . GLY A 1 208 ? 13.431 6.746 -1.382 1.00 83.50 208 GLY A CA 1
ATOM 1665 C C . GLY A 1 208 ? 12.911 5.326 -1.184 1.00 83.50 208 GLY A C 1
ATOM 1666 O O . GLY A 1 208 ? 12.704 4.579 -2.144 1.00 83.50 208 GLY A O 1
ATOM 1667 N N . CYS A 1 209 ? 12.664 4.975 0.077 1.00 87.06 209 CYS A N 1
ATOM 1668 C CA . CYS A 1 209 ? 11.959 3.749 0.479 1.00 87.06 209 CYS A CA 1
ATOM 1669 C C . CYS A 1 209 ? 12.657 2.420 0.142 1.00 87.06 209 CYS A C 1
ATOM 1671 O O . CYS A 1 209 ? 12.061 1.363 0.340 1.00 87.06 209 CYS A O 1
ATOM 1673 N N . GLY A 1 210 ? 13.886 2.452 -0.384 1.00 86.69 210 GLY A N 1
ATOM 1674 C CA . GLY A 1 210 ? 14.587 1.255 -0.860 1.00 86.69 210 GLY A CA 1
ATOM 1675 C C . GLY A 1 210 ? 14.041 0.688 -2.178 1.00 86.69 210 GLY A C 1
ATOM 1676 O O . GLY A 1 210 ? 14.374 -0.434 -2.539 1.00 86.69 210 GLY A O 1
ATOM 1677 N N . PHE A 1 211 ? 13.217 1.440 -2.917 1.00 88.75 211 PHE A N 1
ATOM 1678 C CA . PHE A 1 211 ? 12.530 0.963 -4.130 1.00 88.75 211 PHE A CA 1
ATOM 1679 C C . PHE A 1 211 ? 13.337 1.148 -5.425 1.00 88.75 211 PHE A C 1
ATOM 1681 O O . PHE A 1 211 ? 12.792 1.098 -6.523 1.00 88.75 211 PHE A O 1
ATOM 1688 N N . GLY A 1 212 ? 14.645 1.376 -5.316 1.00 84.94 212 GLY A N 1
ATOM 1689 C CA . GLY A 1 212 ? 15.497 1.680 -6.462 1.00 84.94 212 GLY A CA 1
ATOM 1690 C C . GLY A 1 212 ? 15.294 3.097 -7.011 1.00 84.94 212 GLY A C 1
ATOM 1691 O O . GLY A 1 212 ? 14.601 3.940 -6.438 1.00 84.94 212 GLY A O 1
ATOM 1692 N N . HIS A 1 213 ? 15.960 3.392 -8.128 1.00 88.19 213 HIS A N 1
ATOM 1693 C CA . HIS A 1 213 ? 16.057 4.760 -8.625 1.00 88.19 213 HIS A CA 1
ATOM 1694 C C . HIS A 1 213 ? 14.756 5.275 -9.252 1.00 88.19 213 HIS A C 1
ATOM 1696 O O . HIS A 1 213 ? 14.295 4.780 -10.285 1.00 88.19 213 HIS A O 1
ATOM 1702 N N . ALA A 1 214 ? 14.217 6.353 -8.672 1.00 89.69 214 ALA A N 1
ATOM 1703 C CA . ALA A 1 214 ? 13.055 7.077 -9.185 1.00 89.69 214 ALA A CA 1
ATOM 1704 C C . ALA A 1 214 ? 11.811 6.188 -9.373 1.00 89.69 214 ALA A C 1
ATOM 1706 O O . ALA A 1 214 ? 11.073 6.350 -10.352 1.00 89.69 214 ALA A O 1
ATOM 1707 N N . VAL A 1 215 ? 11.600 5.250 -8.447 1.00 93.94 215 VAL A N 1
ATOM 1708 C CA . VAL A 1 215 ? 10.357 4.487 -8.306 1.00 93.94 215 VAL A CA 1
ATOM 1709 C C . VAL A 1 215 ? 9.451 5.226 -7.325 1.00 93.94 215 VAL A C 1
ATOM 1711 O O . VAL A 1 215 ? 9.846 5.537 -6.203 1.00 93.94 215 VAL A O 1
ATOM 1714 N N . VAL A 1 216 ? 8.241 5.541 -7.783 1.00 94.94 216 VAL A N 1
ATOM 1715 C CA . VAL A 1 216 ? 7.230 6.279 -7.023 1.00 94.94 216 VAL A CA 1
ATOM 1716 C C . VAL A 1 216 ? 6.011 5.376 -6.896 1.00 94.94 216 VAL A C 1
ATOM 1718 O O . VAL A 1 216 ? 5.484 4.914 -7.903 1.00 94.94 216 VAL A O 1
ATOM 1721 N N . ALA A 1 217 ? 5.601 5.099 -5.662 1.00 96.38 217 ALA A N 1
ATOM 1722 C CA . ALA A 1 217 ? 4.492 4.203 -5.338 1.00 96.38 217 ALA A CA 1
ATOM 1723 C C . ALA A 1 217 ? 3.111 4.885 -5.373 1.00 96.38 217 ALA A C 1
ATOM 1725 O O . ALA A 1 217 ? 2.100 4.226 -5.131 1.00 96.38 217 ALA A O 1
ATOM 1726 N N . ASP A 1 218 ? 3.061 6.193 -5.637 1.00 96.62 218 ASP A N 1
ATOM 1727 C CA . ASP A 1 218 ? 1.824 6.973 -5.680 1.00 96.62 218 ASP A CA 1
ATOM 1728 C C . ASP A 1 218 ? 0.849 6.423 -6.717 1.00 96.62 218 ASP A C 1
ATOM 1730 O O . ASP A 1 218 ? 1.194 6.218 -7.880 1.00 96.62 218 ASP A O 1
ATOM 1734 N N . GLY A 1 219 ? -0.404 6.242 -6.308 1.00 96.88 219 GLY A N 1
ATOM 1735 C CA . GLY A 1 219 ? -1.434 5.788 -7.226 1.00 96.88 219 GLY A CA 1
ATOM 1736 C C . GLY A 1 219 ? -2.702 5.317 -6.541 1.00 96.88 219 GLY A C 1
ATOM 1737 O O . GLY A 1 219 ? -2.806 5.252 -5.313 1.00 96.88 219 GLY A O 1
ATOM 1738 N N . TYR A 1 220 ? -3.690 4.983 -7.362 1.00 98.25 220 TYR A N 1
ATOM 1739 C CA . TYR A 1 220 ? -4.883 4.282 -6.918 1.00 98.25 220 TYR A CA 1
ATOM 1740 C C . TYR A 1 220 ? -4.809 2.833 -7.381 1.00 98.25 220 TYR A C 1
ATOM 1742 O O . TYR A 1 220 ? -4.648 2.565 -8.565 1.00 98.25 220 TYR A O 1
ATOM 1750 N N . PHE A 1 221 ? -4.920 1.903 -6.442 1.00 98.38 221 PHE A N 1
ATOM 1751 C CA . PHE A 1 221 ? -4.927 0.476 -6.706 1.00 98.38 221 PHE A CA 1
ATOM 1752 C C . PHE A 1 221 ? -6.361 -0.027 -6.587 1.00 98.38 221 PHE A C 1
ATOM 1754 O O . PHE A 1 221 ? -6.930 -0.081 -5.492 1.00 98.38 221 PHE A O 1
ATOM 1761 N N . ARG A 1 222 ? -6.967 -0.372 -7.719 1.00 98.44 222 ARG A N 1
ATOM 1762 C CA . ARG A 1 222 ? -8.335 -0.879 -7.785 1.00 98.44 222 ARG A CA 1
ATOM 1763 C C . ARG A 1 222 ? -8.380 -2.298 -7.234 1.00 98.44 222 ARG A C 1
ATOM 1765 O O . ARG A 1 222 ? -7.528 -3.120 -7.556 1.00 98.44 222 ARG A O 1
ATOM 1772 N N . ARG A 1 223 ? -9.391 -2.609 -6.423 1.00 98.50 223 ARG A N 1
ATOM 1773 C CA . ARG A 1 223 ? -9.610 -3.976 -5.935 1.00 98.50 223 ARG A CA 1
ATOM 1774 C C . ARG A 1 223 ? -10.029 -4.873 -7.099 1.00 98.50 223 ARG A C 1
ATOM 1776 O O . ARG A 1 223 ? -11.037 -4.596 -7.744 1.00 98.50 223 ARG A O 1
ATOM 1783 N N . ILE A 1 224 ? -9.267 -5.935 -7.344 1.00 98.44 224 ILE A N 1
ATOM 1784 C CA . ILE A 1 224 ? -9.553 -6.936 -8.385 1.00 98.44 224 ILE A CA 1
ATOM 1785 C C . ILE A 1 224 ? -10.083 -8.250 -7.804 1.00 98.44 224 ILE A C 1
ATOM 1787 O O . ILE A 1 224 ? -10.791 -8.976 -8.492 1.00 98.44 224 ILE A O 1
ATOM 1791 N N . SER A 1 225 ? -9.804 -8.533 -6.528 1.00 98.38 225 SER A N 1
ATOM 1792 C CA . SER A 1 225 ? -10.408 -9.648 -5.794 1.00 98.38 225 SER A CA 1
ATOM 1793 C C . SER A 1 225 ? -10.620 -9.286 -4.324 1.00 98.38 225 SER A C 1
ATOM 1795 O O . SER A 1 225 ? -9.848 -8.519 -3.742 1.00 98.38 225 SER A O 1
ATOM 1797 N N . SER A 1 226 ? -11.691 -9.826 -3.740 1.00 98.31 226 SER A N 1
ATOM 1798 C CA . SER A 1 226 ? -11.984 -9.742 -2.303 1.00 98.31 226 SER A CA 1
ATOM 1799 C C . SER A 1 226 ? -11.579 -11.000 -1.536 1.00 98.31 226 SER A C 1
ATOM 1801 O O . SER A 1 226 ? -11.669 -11.000 -0.312 1.00 98.31 226 SER A O 1
ATOM 1803 N N . ASP A 1 227 ? -11.151 -12.043 -2.245 1.00 98.19 227 ASP A N 1
ATOM 1804 C CA . ASP A 1 227 ? -10.752 -13.310 -1.646 1.00 98.19 227 ASP A CA 1
ATOM 1805 C C . ASP A 1 227 ? -9.430 -13.155 -0.895 1.00 98.19 227 ASP A C 1
ATOM 1807 O O . ASP A 1 227 ? -8.593 -12.315 -1.243 1.00 98.19 227 ASP A O 1
ATOM 1811 N N . GLU A 1 228 ? -9.231 -13.985 0.125 1.00 97.69 228 GLU A N 1
ATOM 1812 C CA . GLU A 1 228 ? -7.979 -14.025 0.870 1.00 97.69 228 GLU A CA 1
ATOM 1813 C C . GLU A 1 228 ? -6.834 -14.497 -0.048 1.00 97.69 228 GLU A C 1
ATOM 1815 O O . GLU A 1 228 ? -6.878 -15.623 -0.554 1.00 97.69 228 GLU A O 1
ATOM 1820 N N . PRO A 1 229 ? -5.811 -13.661 -0.306 1.00 96.88 229 PRO A N 1
ATOM 1821 C CA . PRO A 1 229 ? -4.748 -14.017 -1.234 1.00 96.88 229 PRO A CA 1
ATOM 1822 C C . PRO A 1 229 ? -3.717 -14.956 -0.592 1.00 96.88 229 PRO A C 1
ATOM 1824 O O . PRO A 1 229 ? -3.366 -14.820 0.581 1.00 96.88 229 PRO A O 1
ATOM 1827 N N . GLU A 1 230 ? -3.130 -15.846 -1.399 1.00 95.88 230 GLU A N 1
ATOM 1828 C CA . GLU A 1 230 ? -1.873 -16.507 -1.034 1.00 95.88 230 GLU A CA 1
ATOM 1829 C C . GLU A 1 230 ? -0.728 -15.487 -1.086 1.00 95.88 230 GLU A C 1
ATOM 1831 O O . GLU A 1 230 ? -0.275 -15.112 -2.171 1.00 95.88 230 GLU A O 1
ATOM 1836 N N . LEU A 1 231 ? -0.244 -15.053 0.078 1.00 94.81 231 LEU A N 1
ATOM 1837 C CA . LEU A 1 231 ? 0.869 -14.112 0.160 1.00 94.81 231 LEU A CA 1
ATOM 1838 C C . LEU A 1 231 ? 2.179 -14.792 -0.248 1.00 94.81 231 LEU A C 1
ATOM 1840 O O . LEU A 1 231 ? 2.621 -15.766 0.369 1.00 94.81 231 LEU A O 1
ATOM 1844 N N . LYS A 1 232 ? 2.800 -14.254 -1.295 1.00 93.31 232 LYS A N 1
ATOM 1845 C CA . LYS A 1 232 ? 4.118 -14.662 -1.780 1.00 93.31 232 LYS A CA 1
ATOM 1846 C C . LYS A 1 232 ? 4.998 -13.436 -1.882 1.00 93.31 232 LYS A C 1
ATOM 1848 O O . LYS A 1 232 ? 4.532 -12.372 -2.288 1.00 93.31 232 LYS A O 1
ATOM 1853 N N . ASP A 1 233 ? 6.263 -13.602 -1.534 1.00 91.25 233 ASP A N 1
ATOM 1854 C CA . ASP A 1 233 ? 7.247 -12.568 -1.788 1.00 91.25 233 ASP A CA 1
ATOM 1855 C C . ASP A 1 233 ? 7.290 -12.279 -3.303 1.00 91.25 233 ASP A C 1
ATOM 1857 O O . ASP A 1 233 ? 7.425 -13.211 -4.104 1.00 91.25 233 ASP A O 1
ATOM 1861 N N . PRO A 1 234 ? 7.136 -11.015 -3.720 1.00 88.69 234 PRO A N 1
ATOM 1862 C CA . PRO A 1 234 ? 6.974 -10.674 -5.129 1.00 88.69 234 PRO A CA 1
ATOM 1863 C C . PRO A 1 234 ? 8.239 -10.903 -5.968 1.00 88.69 234 PRO A C 1
ATOM 1865 O O . PRO A 1 234 ? 8.131 -11.015 -7.186 1.00 88.69 234 PRO A O 1
ATOM 1868 N N . LEU A 1 235 ? 9.423 -10.984 -5.348 1.00 87.25 235 LEU A N 1
ATOM 1869 C CA . LEU A 1 235 ? 10.693 -11.179 -6.054 1.00 87.25 235 LEU A CA 1
ATOM 1870 C C . LEU A 1 235 ? 11.098 -12.653 -6.115 1.00 87.25 235 LEU A C 1
ATOM 1872 O O . LEU A 1 235 ? 11.616 -13.116 -7.128 1.00 87.25 235 LEU A O 1
ATOM 1876 N N . THR A 1 236 ? 10.879 -13.391 -5.030 1.00 91.12 236 THR A N 1
ATOM 1877 C CA . THR A 1 236 ? 11.336 -14.782 -4.883 1.00 91.12 236 THR A CA 1
ATOM 1878 C C . THR A 1 236 ? 10.228 -15.808 -5.107 1.00 91.12 236 THR A C 1
ATOM 1880 O O . THR A 1 236 ? 10.513 -16.981 -5.342 1.00 91.12 236 THR A O 1
ATOM 1883 N N . GLY A 1 237 ? 8.959 -15.400 -5.009 1.00 90.56 237 GLY A N 1
ATOM 1884 C CA . GLY A 1 237 ? 7.803 -16.295 -5.045 1.00 90.56 237 GLY A CA 1
ATOM 1885 C C . GLY A 1 237 ? 7.658 -17.178 -3.801 1.00 90.56 237 GLY A C 1
ATOM 1886 O O . GLY A 1 237 ? 6.757 -18.022 -3.754 1.00 90.56 237 GLY A O 1
ATOM 1887 N N . GLN A 1 238 ? 8.522 -17.007 -2.795 1.00 91.88 238 GLN A N 1
ATOM 1888 C CA . GLN A 1 238 ? 8.467 -17.771 -1.557 1.00 91.88 238 GLN A CA 1
ATOM 1889 C C . GLN A 1 238 ? 7.175 -17.446 -0.801 1.00 91.88 238 GLN A C 1
ATOM 1891 O O . GLN A 1 238 ? 6.800 -16.281 -0.660 1.00 91.88 238 GLN A O 1
ATOM 1896 N N . LYS A 1 239 ? 6.479 -18.482 -0.320 1.00 91.44 239 LYS A N 1
ATOM 1897 C CA . LYS A 1 239 ? 5.274 -18.308 0.497 1.00 91.44 239 LYS A CA 1
ATOM 1898 C C . LYS A 1 239 ? 5.626 -17.629 1.817 1.00 91.44 239 LYS A C 1
ATOM 1900 O O . LYS A 1 239 ? 6.631 -17.962 2.444 1.00 91.44 239 LYS A O 1
ATOM 1905 N N . PHE A 1 240 ? 4.788 -16.681 2.220 1.00 87.00 240 PHE A N 1
ATOM 1906 C CA . PHE A 1 240 ? 4.923 -16.008 3.502 1.00 87.00 240 PHE A CA 1
ATOM 1907 C C . PHE A 1 240 ? 4.085 -16.742 4.556 1.00 87.00 240 PHE A C 1
ATOM 1909 O O . PHE A 1 240 ? 2.889 -16.485 4.722 1.00 87.00 240 PHE A O 1
ATOM 1916 N N . ASP A 1 241 ? 4.727 -17.684 5.243 1.00 77.31 241 ASP A N 1
ATOM 1917 C CA . ASP A 1 241 ? 4.123 -18.489 6.303 1.00 77.31 241 ASP A CA 1
ATOM 1918 C C . ASP A 1 241 ? 4.338 -17.779 7.650 1.00 77.31 241 ASP A C 1
ATOM 1920 O O . ASP A 1 241 ? 5.366 -17.958 8.301 1.00 77.31 241 ASP A O 1
ATOM 1924 N N . ASN A 1 242 ? 3.399 -16.913 8.039 1.00 65.19 242 ASN A N 1
ATOM 1925 C CA . ASN A 1 242 ? 3.442 -16.148 9.292 1.00 65.19 242 ASN A CA 1
ATOM 1926 C C . ASN A 1 242 ? 2.129 -16.268 10.063 1.00 65.19 242 ASN A C 1
ATOM 1928 O O . ASN A 1 242 ? 1.064 -16.114 9.411 1.00 65.19 242 ASN A O 1
#